Protein AF-0000000075319854 (afdb_homodimer)

Sequence (202 aa):
MELSKLASHVKAGDVEEIDLVAMEGGSFVMHVLVAGKSQRVINAKGGTLHVASIEEARKNLAGVPEVPLFLVQPAVHEEMVGLDDTDKQPSREPIPFRSSLMELSKLASHVKAGDVEEIDLVAMEGGSFVMHVLVAGKSQRVINAKGGTLHVASIEEARKNLAGVPEVPLFLVQPAVHEEMVGLDDTDKQPSREPIPFRSSL

Structure (mmCIF, N/CA/C/O backbone):
data_AF-0000000075319854-model_v1
#
loop_
_entity.id
_entity.type
_entity.pdbx_description
1 polymer 'Cation transporter'
#
loop_
_atom_site.group_PDB
_atom_site.id
_atom_site.type_symbol
_atom_site.label_atom_id
_atom_site.label_alt_id
_atom_site.label_comp_id
_atom_site.label_asym_id
_atom_site.label_entity_id
_atom_site.label_seq_id
_atom_site.pdbx_PDB_ins_code
_atom_site.Cartn_x
_atom_site.Cartn_y
_atom_site.Cartn_z
_atom_site.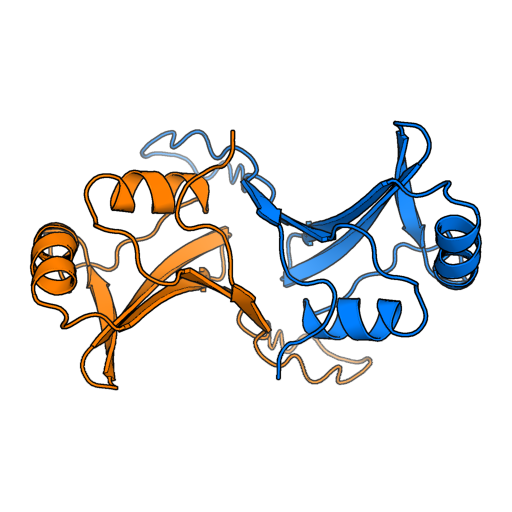occupancy
_atom_site.B_iso_or_equiv
_atom_site.auth_seq_id
_atom_site.auth_comp_id
_atom_site.auth_asym_id
_atom_site.auth_atom_id
_atom_site.pdbx_PDB_model_num
ATOM 1 N N . MET A 1 1 ? -3.223 19.594 10.281 1 95.56 1 MET A N 1
ATOM 2 C CA . MET A 1 1 ? -2.094 20.391 9.805 1 95.56 1 MET A CA 1
ATOM 3 C C . MET A 1 1 ? -2.287 20.797 8.352 1 95.56 1 MET A C 1
ATOM 5 O O . MET A 1 1 ? -2.654 19.969 7.516 1 95.56 1 MET A O 1
ATOM 9 N N . GLU A 1 2 ? -2.088 22.094 8.172 1 97.38 2 GLU A N 1
ATOM 10 C CA . GLU A 1 2 ? -2.225 22.547 6.797 1 97.38 2 GLU A CA 1
ATOM 11 C C . GLU A 1 2 ? -1.059 22.078 5.938 1 97.38 2 GLU A C 1
ATOM 13 O O . GLU A 1 2 ? 0.101 22.172 6.344 1 97.38 2 GLU A O 1
ATOM 18 N N . LEU A 1 3 ? -1.418 21.672 4.738 1 97.75 3 LEU A N 1
ATOM 19 C CA . LEU A 1 3 ? -0.406 21.141 3.834 1 97.75 3 LEU A CA 1
ATOM 20 C C . LEU A 1 3 ? 0.721 22.141 3.625 1 97.75 3 LEU A C 1
ATOM 22 O O . LEU A 1 3 ? 1.896 21.766 3.596 1 97.75 3 LEU A O 1
ATOM 26 N N . SER A 1 4 ? 0.434 23.406 3.561 1 97 4 SER A N 1
ATOM 27 C CA . SER A 1 4 ? 1.402 24.453 3.264 1 97 4 SER A CA 1
ATOM 28 C C . SER A 1 4 ? 2.416 24.609 4.391 1 97 4 SER A C 1
ATOM 30 O O . SER A 1 4 ? 3.498 25.172 4.191 1 97 4 SER A O 1
ATOM 32 N N . LYS A 1 5 ? 2.074 24.141 5.461 1 97.31 5 LYS A N 1
ATOM 33 C CA . LYS A 1 5 ? 2.943 24.281 6.625 1 97.31 5 LYS A CA 1
ATOM 34 C C . LYS A 1 5 ? 3.73 23 6.891 1 97.31 5 LYS A C 1
ATOM 36 O O . LYS A 1 5 ? 4.602 22.969 7.766 1 97.31 5 LYS A O 1
ATOM 41 N N . LEU A 1 6 ? 3.426 21.969 6.223 1 97.88 6 LEU A N 1
ATOM 42 C CA . LEU A 1 6 ? 4 20.641 6.48 1 97.88 6 LEU A CA 1
ATOM 43 C C . LEU A 1 6 ? 5.512 20.672 6.289 1 97.88 6 LEU A C 1
ATOM 45 O O . LEU A 1 6 ? 6.254 20.141 7.125 1 97.88 6 LEU A O 1
ATOM 49 N N . ALA A 1 7 ? 5.949 21.344 5.27 1 98 7 ALA A N 1
ATOM 50 C CA . ALA A 1 7 ? 7.379 21.406 4.977 1 98 7 ALA A CA 1
ATOM 51 C C . ALA A 1 7 ? 8.148 22.047 6.125 1 98 7 ALA A C 1
ATOM 53 O O . ALA A 1 7 ? 9.203 21.547 6.527 1 98 7 ALA A O 1
ATOM 54 N N . SER A 1 8 ? 7.637 23.125 6.566 1 97.62 8 SER A N 1
ATOM 55 C CA . SER A 1 8 ? 8.289 23.828 7.664 1 97.62 8 SER A CA 1
ATOM 56 C C . SER A 1 8 ? 8.352 22.953 8.922 1 97.62 8 SER A C 1
ATOM 58 O O . SER A 1 8 ? 9.352 22.969 9.641 1 97.62 8 SER A O 1
ATOM 60 N N . HIS A 1 9 ? 7.293 22.234 9.211 1 97.31 9 HIS A N 1
ATOM 61 C CA . HIS A 1 9 ? 7.258 21.359 10.375 1 97.31 9 HIS A CA 1
ATOM 62 C C . HIS A 1 9 ? 8.25 20.219 10.227 1 97.31 9 HIS A C 1
ATOM 64 O O . HIS A 1 9 ? 8.875 19.797 11.203 1 97.31 9 HIS A O 1
ATOM 70 N N . VAL A 1 10 ? 8.422 19.672 9.07 1 97.94 10 VAL A N 1
ATOM 71 C CA . VAL A 1 10 ? 9.383 18.609 8.82 1 97.94 10 VAL A CA 1
ATOM 72 C C . VAL A 1 10 ? 10.805 19.141 9 1 97.94 10 VAL A C 1
ATOM 74 O O . VAL A 1 10 ? 11.641 18.516 9.641 1 97.94 10 VAL A O 1
ATOM 77 N N . LYS A 1 11 ? 11.062 20.328 8.477 1 97.62 11 LYS A N 1
ATOM 78 C CA . LYS A 1 11 ? 12.375 20.953 8.602 1 97.62 11 LYS A CA 1
ATOM 79 C C . LYS A 1 11 ? 12.734 21.203 10.062 1 97.62 11 LYS A C 1
ATOM 81 O O . LYS A 1 11 ? 13.898 21.062 10.453 1 97.62 11 LYS A O 1
ATOM 86 N N . ALA A 1 12 ? 11.758 21.516 10.805 1 97 12 ALA A N 1
ATOM 87 C CA . ALA A 1 12 ? 11.961 21.797 12.227 1 97 12 ALA A CA 1
ATOM 88 C C . ALA A 1 12 ? 12.172 20.516 13.016 1 97 12 ALA A C 1
ATOM 90 O O . ALA A 1 12 ? 12.539 20.547 14.188 1 97 12 ALA A O 1
ATOM 91 N N . GLY A 1 13 ? 11.906 19.359 12.43 1 96.62 13 GLY A N 1
ATOM 92 C CA . GLY A 1 13 ? 12.109 18.078 13.086 1 96.62 13 GLY A CA 1
ATOM 93 C C . GLY A 1 13 ? 10.914 17.641 13.914 1 96.62 13 GLY A C 1
ATOM 94 O O . GLY A 1 13 ? 11.023 16.719 14.734 1 96.62 13 GLY A O 1
ATOM 95 N N . ASP A 1 14 ? 9.742 18.312 13.688 1 96.44 14 ASP A N 1
ATOM 96 C CA . ASP A 1 14 ? 8.547 18.016 14.469 1 96.44 14 ASP A CA 1
ATOM 97 C C . ASP A 1 14 ? 7.863 16.75 13.984 1 96.44 14 ASP A C 1
ATOM 99 O O . ASP A 1 14 ? 7.156 16.078 14.75 1 96.44 14 ASP A O 1
ATOM 103 N N . VAL A 1 15 ? 8.039 16.422 12.734 1 97.94 15 VAL A N 1
ATOM 104 C CA . VAL A 1 15 ? 7.277 15.359 12.086 1 97.94 15 VAL A CA 1
ATOM 105 C C . VAL A 1 15 ? 8.094 14.07 12.062 1 97.94 15 VAL A C 1
ATOM 107 O O . VAL A 1 15 ? 9.219 14.047 11.555 1 97.94 15 VAL A O 1
ATOM 110 N N . GLU A 1 16 ? 7.594 13.039 12.586 1 98 16 GLU A N 1
ATOM 111 C CA . GLU A 1 16 ? 8.281 11.75 12.648 1 98 16 GLU A CA 1
ATOM 112 C C . GLU A 1 16 ? 8.023 10.922 11.398 1 98 16 GLU A C 1
ATOM 114 O O . GLU A 1 16 ? 8.922 10.227 10.906 1 98 16 GLU A O 1
ATOM 119 N N . GLU A 1 17 ? 6.82 10.984 10.898 1 98.5 17 GLU A N 1
ATOM 120 C CA . GLU A 1 17 ? 6.418 10.195 9.734 1 98.5 17 GLU A CA 1
ATOM 121 C C . GLU A 1 17 ? 5.105 10.711 9.148 1 98.5 17 GLU A C 1
ATOM 123 O O . GLU A 1 17 ? 4.418 11.531 9.766 1 98.5 17 GLU A O 1
ATOM 128 N N . ILE A 1 18 ? 4.797 10.281 7.953 1 98.31 18 ILE A N 1
ATOM 129 C CA . ILE A 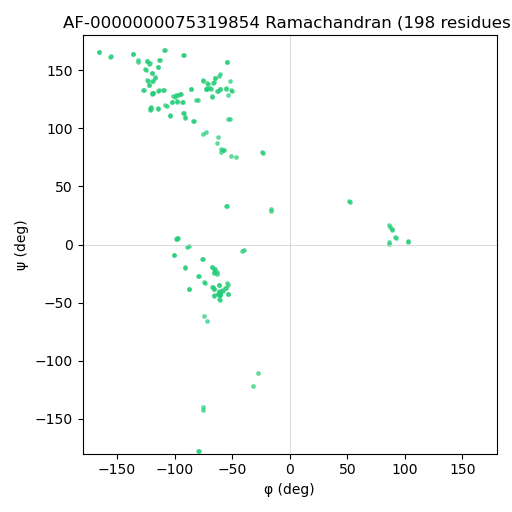1 18 ? 3.531 10.547 7.277 1 98.31 18 ILE A CA 1
ATOM 130 C C . ILE A 1 18 ? 2.82 9.234 6.969 1 98.31 18 ILE A C 1
ATOM 132 O O . ILE A 1 18 ? 3.439 8.289 6.473 1 98.31 18 ILE A O 1
ATOM 136 N N . ASP A 1 19 ? 1.559 9.195 7.332 1 96.75 19 ASP A N 1
ATOM 137 C CA . ASP A 1 19 ? 0.715 8.039 7.02 1 96.75 19 ASP A CA 1
ATOM 138 C C . ASP A 1 19 ? -0.3 8.383 5.934 1 96.75 19 ASP A C 1
ATOM 140 O O . ASP A 1 19 ? -1.107 9.297 6.094 1 96.75 19 ASP A O 1
ATOM 144 N N . LEU A 1 20 ? -0.177 7.656 4.902 1 95.25 20 LEU A N 1
ATOM 145 C CA . LEU A 1 20 ? -1.195 7.723 3.859 1 95.25 20 LEU A CA 1
ATOM 146 C C . LEU A 1 20 ? -2.289 6.688 4.102 1 95.25 20 LEU A C 1
ATOM 148 O O . LEU A 1 20 ? -2.074 5.492 3.895 1 95.25 20 LEU A O 1
ATOM 152 N N . VAL A 1 21 ? -3.482 7.164 4.492 1 92.31 21 VAL A N 1
ATOM 153 C CA . VAL A 1 21 ? -4.551 6.273 4.93 1 92.31 21 VAL A CA 1
ATOM 154 C C . VAL A 1 21 ? -5.578 6.109 3.811 1 92.31 21 VAL A C 1
ATOM 156 O O . VAL A 1 21 ? -6.188 7.086 3.369 1 92.31 21 VAL A O 1
ATOM 159 N N . ALA A 1 22 ? -5.777 4.852 3.424 1 86.81 22 ALA A N 1
ATOM 160 C CA . ALA A 1 22 ? -6.789 4.562 2.408 1 86.81 22 ALA A CA 1
ATOM 161 C C . ALA A 1 22 ? -8.195 4.73 2.969 1 86.81 22 ALA A C 1
ATOM 163 O O . ALA A 1 22 ? -8.469 4.336 4.105 1 86.81 22 ALA A O 1
ATOM 164 N N . MET A 1 23 ? -9.008 5.395 2.203 1 82.06 23 MET A N 1
ATOM 165 C CA . MET A 1 23 ? -10.391 5.629 2.604 1 82.06 23 MET A CA 1
ATOM 166 C C . MET A 1 23 ? -11.359 4.879 1.69 1 82.06 23 MET A C 1
ATOM 168 O O . MET A 1 23 ? -10.977 4.453 0.599 1 82.06 23 MET A O 1
ATOM 172 N N . GLU A 1 24 ? -12.516 4.715 2.281 1 71.5 24 GLU A N 1
ATOM 173 C CA . GLU A 1 24 ? -13.578 4.156 1.457 1 71.5 24 GLU A CA 1
ATOM 174 C C . GLU A 1 24 ? -13.875 5.051 0.255 1 71.5 24 GLU A C 1
ATOM 176 O O . GLU A 1 24 ? -13.883 6.277 0.374 1 71.5 24 GLU A O 1
ATOM 181 N N . GLY A 1 25 ? -14 4.559 -0.868 1 70.75 25 GLY A N 1
ATOM 182 C CA . GLY A 1 25 ? -14.273 5.344 -2.062 1 70.75 25 GLY A CA 1
ATOM 183 C C . GLY A 1 25 ? -13.047 5.555 -2.932 1 70.75 25 GLY A C 1
ATOM 184 O O . G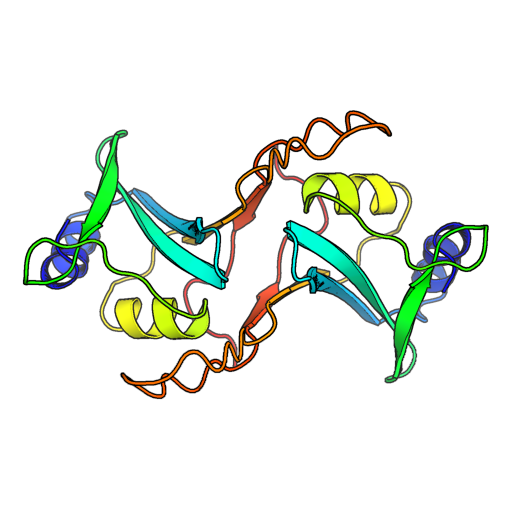LY A 1 25 ? -13.109 6.277 -3.928 1 70.75 25 GLY A O 1
ATOM 185 N N . GLY A 1 26 ? -11.883 4.98 -2.553 1 72.75 26 GLY A N 1
ATOM 186 C CA . GLY A 1 26 ? -10.703 4.98 -3.406 1 72.75 26 GLY A CA 1
ATOM 187 C C . GLY A 1 26 ? -9.82 6.199 -3.201 1 72.75 26 GLY A C 1
ATOM 188 O O . GLY A 1 26 ? -9.047 6.566 -4.09 1 72.75 26 GLY A O 1
ATOM 189 N N . SER A 1 27 ? -10 6.977 -2.152 1 83.69 27 SER A N 1
ATOM 190 C CA . SER A 1 27 ? -9.156 8.125 -1.835 1 83.69 27 SER A CA 1
ATOM 191 C C . SER A 1 27 ? -8.289 7.848 -0.614 1 83.69 27 SER A C 1
ATOM 193 O O . SER A 1 27 ? -8.445 6.82 0.047 1 83.69 27 SER A O 1
ATOM 195 N N . PHE A 1 28 ? -7.324 8.758 -0.469 1 90.5 28 PHE A N 1
ATOM 196 C CA . PHE A 1 28 ? -6.453 8.711 0.698 1 90.5 28 PHE A CA 1
ATOM 197 C C . PHE A 1 28 ? -6.461 10.039 1.439 1 90.5 28 PHE A C 1
ATOM 199 O O . PHE A 1 28 ? -6.691 11.086 0.836 1 90.5 28 PHE A O 1
ATOM 206 N N . VAL A 1 29 ? -6.258 9.867 2.625 1 94.5 29 VAL A N 1
ATOM 207 C CA . VAL A 1 29 ? -5.977 11.047 3.436 1 94.5 29 VAL A CA 1
ATOM 208 C C . VAL A 1 29 ? -4.613 10.898 4.105 1 94.5 29 VAL A C 1
ATOM 210 O O . VAL A 1 29 ? -4.117 9.781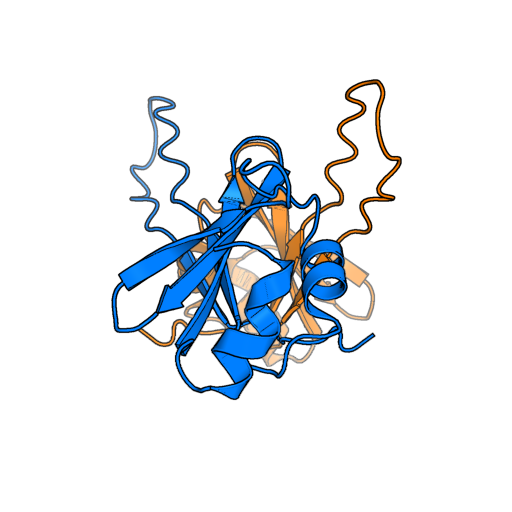 4.285 1 94.5 29 VAL A O 1
ATOM 213 N N . MET A 1 30 ? -4.016 12.047 4.445 1 97.31 30 MET A N 1
ATOM 214 C CA . MET A 1 30 ? -2.688 12.016 5.051 1 97.31 30 MET A CA 1
ATOM 215 C C . MET A 1 30 ? -2.748 12.43 6.52 1 97.31 30 MET A C 1
ATOM 217 O O . MET A 1 30 ? -3.428 13.398 6.867 1 97.31 30 MET A O 1
ATOM 221 N N . HIS A 1 31 ? -2.074 11.617 7.297 1 97.75 31 HIS A N 1
ATOM 222 C CA . HIS A 1 31 ? -1.842 11.93 8.703 1 97.75 31 HIS A CA 1
ATOM 223 C C . HIS A 1 31 ? -0.352 12.078 8.992 1 97.75 31 HIS A C 1
ATOM 225 O O . HIS A 1 31 ? 0.473 11.375 8.406 1 97.75 31 HIS A O 1
ATOM 231 N N . VAL A 1 32 ? -0.062 12.977 9.867 1 98.19 32 VAL A N 1
ATOM 232 C CA . VAL A 1 32 ? 1.329 13.148 10.266 1 98.19 32 VAL A CA 1
ATOM 233 C C . VAL A 1 32 ? 1.467 12.898 11.766 1 98.19 32 VAL A C 1
ATOM 235 O O . VAL A 1 32 ? 0.58 13.25 12.547 1 98.19 32 VAL A O 1
ATOM 238 N N . LEU A 1 33 ? 2.52 12.258 12.109 1 97.88 33 LEU A N 1
ATOM 239 C CA . LEU A 1 33 ? 2.84 12.062 13.516 1 97.88 33 LEU A CA 1
ATOM 240 C C . LEU A 1 33 ? 3.742 13.18 14.031 1 97.88 33 LEU A C 1
ATOM 242 O O . LEU A 1 33 ? 4.891 13.305 13.602 1 97.88 33 LEU A O 1
ATOM 246 N N . VAL A 1 34 ? 3.211 13.953 14.898 1 96.69 34 VAL A N 1
ATOM 247 C CA . VAL A 1 34 ? 3.928 15.062 15.516 1 96.69 34 VAL A CA 1
ATOM 248 C C . VAL A 1 34 ? 3.955 14.883 17.031 1 96.69 34 VAL A C 1
ATOM 250 O O . VAL A 1 34 ? 2.908 14.875 17.688 1 96.69 34 VAL A O 1
ATOM 253 N N . ALA A 1 35 ? 5.145 14.75 17.562 1 93 35 ALA A N 1
ATOM 254 C CA . ALA A 1 35 ? 5.305 14.586 19 1 93 35 ALA A CA 1
ATOM 255 C C . ALA A 1 35 ? 4.422 13.461 19.531 1 93 35 ALA A C 1
ATOM 257 O O . ALA A 1 35 ? 3.723 13.625 20.531 1 93 35 ALA A O 1
ATOM 258 N N . GLY A 1 36 ? 4.297 12.484 18.828 1 93.38 36 GLY A N 1
ATOM 259 C CA . GLY A 1 36 ? 3.592 11.289 19.266 1 93.38 36 GLY A CA 1
ATOM 260 C C . GLY A 1 36 ? 2.098 11.352 19.016 1 93.38 36 GLY A C 1
ATOM 261 O O . GLY A 1 36 ? 1.366 10.414 19.344 1 93.38 36 GLY A O 1
ATOM 262 N N . LYS A 1 37 ? 1.697 12.43 18.453 1 96.19 37 LYS A N 1
ATOM 263 C CA . LYS A 1 37 ? 0.272 12.594 18.172 1 96.19 37 LYS A CA 1
ATOM 264 C C . LYS A 1 37 ? -0.005 12.617 16.672 1 96.19 37 LYS A C 1
ATOM 266 O O . LYS A 1 37 ? 0.688 13.305 15.922 1 96.19 37 LYS A O 1
ATOM 271 N N . SER A 1 38 ? -0.985 11.875 16.266 1 97.12 38 SER A N 1
ATOM 272 C CA . SER A 1 38 ? -1.396 11.844 14.867 1 97.12 38 SER A CA 1
ATOM 273 C C . SER A 1 38 ? -2.289 13.031 14.531 1 97.12 38 SER A C 1
ATOM 275 O O . SER A 1 38 ? -3.314 13.25 15.18 1 97.12 38 SER A O 1
ATOM 277 N N . GLN A 1 39 ? -1.914 13.789 13.562 1 97.44 39 GLN A N 1
ATOM 278 C CA . GLN A 1 39 ? -2.691 14.93 13.102 1 97.44 39 GLN A CA 1
ATOM 279 C C . GLN A 1 39 ? -3.041 14.797 11.625 1 97.44 39 GLN A C 1
ATOM 281 O O . GLN A 1 39 ? -2.178 14.484 10.797 1 97.44 39 GLN A O 1
ATOM 286 N N . ARG A 1 40 ? -4.227 15.094 11.242 1 97.81 40 ARG A N 1
ATOM 287 C CA . ARG A 1 40 ? -4.672 15.07 9.852 1 97.81 40 ARG A CA 1
ATOM 288 C C . ARG A 1 40 ? -4.137 16.281 9.094 1 97.81 40 ARG A C 1
ATOM 290 O O . ARG A 1 40 ? -4.121 17.391 9.617 1 97.81 40 ARG A O 1
ATOM 297 N N . VAL A 1 41 ? -3.777 16 7.852 1 97.94 41 VAL A N 1
ATOM 298 C CA . VAL A 1 41 ? -3.371 17.094 6.977 1 97.94 41 VAL A CA 1
ATOM 299 C C . VAL A 1 41 ? -4.602 17.703 6.312 1 97.94 41 VAL A C 1
ATOM 301 O O . VAL A 1 41 ? -5.441 16.984 5.766 1 97.94 41 VAL A O 1
ATOM 304 N N . ILE A 1 42 ? -4.707 19.031 6.301 1 97.62 42 ILE A N 1
ATOM 305 C CA . ILE A 1 42 ? -5.883 19.719 5.773 1 97.62 42 ILE A CA 1
ATOM 306 C C . ILE A 1 42 ? -5.457 20.703 4.691 1 97.62 42 ILE A C 1
ATOM 308 O O . ILE A 1 42 ? -4.281 21.062 4.594 1 97.62 42 ILE A O 1
ATOM 312 N N . ASN A 1 43 ? -6.414 21.016 3.867 1 95.81 43 ASN A N 1
ATOM 313 C CA . ASN A 1 43 ? -6.16 22.031 2.852 1 95.81 43 ASN A CA 1
ATOM 314 C C . ASN A 1 43 ? -6.25 23.438 3.432 1 95.81 43 ASN A C 1
ATOM 316 O O . ASN A 1 43 ? -6.453 23.609 4.637 1 95.81 43 ASN A O 1
ATOM 320 N N . ALA A 1 44 ? -6.082 24.516 2.598 1 94 44 ALA A N 1
ATOM 321 C CA . ALA A 1 44 ? -6.035 25.906 3.021 1 94 44 ALA A CA 1
ATOM 322 C C . ALA A 1 44 ? -7.379 26.359 3.592 1 94 44 ALA A C 1
ATOM 324 O O . ALA A 1 44 ? -7.441 27.297 4.387 1 94 44 ALA A O 1
ATOM 325 N N . LYS A 1 45 ? -8.438 25.688 3.213 1 95.06 45 LYS A N 1
ATOM 326 C CA . LYS A 1 45 ? -9.766 26.047 3.686 1 95.06 45 LYS A CA 1
ATOM 327 C C . LYS A 1 45 ? -10.102 25.328 4.992 1 95.06 45 LYS A C 1
ATOM 329 O O . LYS A 1 45 ? -11.195 25.484 5.531 1 95.06 45 LYS A O 1
ATOM 334 N N . GLY A 1 46 ? -9.281 24.531 5.469 1 93.94 46 GLY A N 1
ATOM 335 C CA . GLY A 1 46 ? -9.469 23.844 6.734 1 93.94 46 GLY A CA 1
ATOM 336 C C . GLY A 1 46 ? -10.133 22.484 6.582 1 93.94 46 GLY A C 1
ATOM 337 O O . GLY A 1 46 ? -10.5 21.859 7.574 1 93.94 46 GLY A O 1
ATOM 338 N N . GLY A 1 47 ? -10.328 22.078 5.352 1 95.56 47 GLY A N 1
ATOM 339 C CA . GLY A 1 47 ? -10.93 20.766 5.086 1 95.56 47 GLY A CA 1
ATOM 340 C C . GLY A 1 47 ? -9.898 19.672 4.918 1 95.56 47 GLY A C 1
ATOM 341 O O . GLY A 1 47 ? -8.719 19.938 4.695 1 95.56 47 GLY A O 1
ATOM 342 N N . THR A 1 48 ? -10.398 18.453 5.031 1 93.88 48 THR A N 1
ATOM 343 C CA . THR A 1 48 ? -9.531 17.297 4.859 1 93.88 48 THR A CA 1
ATOM 344 C C . THR A 1 48 ? -8.953 17.25 3.447 1 93.88 48 THR A C 1
ATOM 346 O O . THR A 1 48 ? -9.688 17.422 2.469 1 93.88 48 THR A O 1
ATOM 349 N N . LEU A 1 49 ? -7.754 17.062 3.322 1 94.19 49 LEU A N 1
ATOM 350 C CA . LEU A 1 49 ? -7.109 16.906 2.021 1 94.19 49 LEU A CA 1
ATOM 351 C C . LEU A 1 49 ? -7.227 15.469 1.522 1 94.19 49 LEU A C 1
ATOM 353 O O . LEU A 1 49 ? -6.551 14.578 2.035 1 94.19 49 LEU A O 1
ATOM 357 N N . HIS A 1 50 ? -8.07 15.219 0.538 1 92.12 50 HIS A N 1
ATOM 358 C CA . HIS A 1 50 ? -8.211 13.922 -0.113 1 92.12 50 HIS A CA 1
ATOM 359 C C . HIS A 1 50 ? -7.359 13.844 -1.375 1 92.12 50 HIS A C 1
ATOM 361 O O . HIS A 1 50 ? -7.359 14.773 -2.189 1 92.12 50 HIS A O 1
ATOM 367 N N . VAL A 1 51 ? -6.617 12.805 -1.426 1 90.94 51 VAL A N 1
ATOM 368 C CA . VAL A 1 51 ? -5.867 12.57 -2.654 1 90.94 51 VAL A CA 1
ATOM 369 C C . VAL A 1 51 ? -6.375 11.297 -3.336 1 90.94 51 VAL A C 1
ATOM 371 O O . VAL A 1 51 ? -6.793 10.352 -2.668 1 90.94 51 VAL A O 1
ATOM 374 N N . ALA A 1 52 ? -6.23 11.234 -4.68 1 85.5 52 ALA A N 1
ATOM 375 C CA . ALA A 1 52 ? -6.816 10.148 -5.469 1 85.5 52 ALA A CA 1
ATOM 376 C C . ALA A 1 52 ? -5.836 8.992 -5.621 1 85.5 52 ALA A C 1
ATOM 378 O O . ALA A 1 52 ? -6.227 7.891 -6.02 1 85.5 52 ALA A O 1
ATOM 379 N N . SER A 1 53 ? -4.496 9.219 -5.418 1 87.44 53 SER A N 1
ATOM 380 C CA . SER A 1 53 ? -3.486 8.18 -5.602 1 87.44 53 SER A CA 1
ATOM 381 C C . SER A 1 53 ? -2.236 8.477 -4.777 1 87.44 53 SER A C 1
ATOM 383 O O . SER A 1 53 ? -2.045 9.602 -4.312 1 87.44 53 SER A O 1
ATOM 385 N N . ILE A 1 54 ? -1.498 7.449 -4.617 1 91.38 54 ILE A N 1
ATOM 386 C CA . ILE A 1 54 ? -0.215 7.613 -3.941 1 91.38 54 ILE A CA 1
ATOM 387 C C . ILE A 1 54 ? 0.644 8.617 -4.703 1 91.38 54 ILE A C 1
ATOM 389 O O . ILE A 1 54 ? 1.328 9.445 -4.098 1 91.38 54 ILE A O 1
ATOM 393 N N . GLU A 1 55 ? 0.584 8.547 -6.027 1 89.69 55 GLU A N 1
ATOM 394 C CA . GLU A 1 55 ? 1.357 9.492 -6.824 1 89.69 55 GLU A CA 1
ATOM 395 C C . GLU A 1 55 ? 0.918 10.93 -6.559 1 89.69 55 GLU A C 1
ATOM 397 O O . GLU A 1 55 ? 1.754 11.828 -6.449 1 89.69 55 GLU A O 1
ATOM 402 N N . GLU A 1 56 ? -0.353 11.148 -6.492 1 90.88 56 GLU A N 1
ATOM 403 C CA . GLU A 1 56 ? -0.837 12.492 -6.188 1 90.88 56 GLU A CA 1
ATOM 404 C C . GLU A 1 56 ? -0.371 12.945 -4.805 1 90.88 56 GLU A C 1
ATOM 406 O O . GLU A 1 56 ? -0.039 14.117 -4.609 1 90.88 56 GLU A O 1
ATOM 411 N N . ALA A 1 57 ? -0.444 12.047 -3.816 1 93.94 57 ALA A N 1
ATOM 412 C CA . ALA A 1 57 ? 0.098 12.367 -2.498 1 93.94 57 ALA A CA 1
ATOM 413 C C . ALA A 1 57 ? 1.549 12.828 -2.6 1 93.94 57 ALA A C 1
ATOM 415 O O . ALA A 1 57 ? 1.931 13.836 -1.991 1 93.94 57 ALA A O 1
ATOM 416 N N . ARG A 1 58 ? 2.287 12.133 -3.424 1 95.25 58 ARG A N 1
ATOM 417 C CA . ARG A 1 58 ? 3.697 12.477 -3.572 1 95.25 58 ARG A CA 1
ATOM 418 C C . ARG A 1 58 ? 3.865 13.836 -4.234 1 95.25 58 ARG A C 1
ATOM 420 O O . ARG A 1 58 ? 4.801 14.578 -3.92 1 95.25 58 ARG A O 1
ATOM 427 N N . LYS A 1 59 ? 2.967 14.047 -5.141 1 93.56 59 LYS A N 1
ATOM 428 C CA . LYS A 1 59 ? 2.994 15.375 -5.75 1 93.56 59 LYS A CA 1
ATOM 429 C C . LYS A 1 59 ? 2.758 16.453 -4.707 1 93.56 59 LYS A C 1
ATOM 431 O O . LYS A 1 59 ? 3.426 17.5 -4.723 1 93.56 59 LYS A O 1
ATOM 436 N N . ASN A 1 60 ? 1.794 16.234 -3.812 1 95.38 60 ASN A N 1
ATOM 437 C CA . ASN A 1 60 ? 1.514 17.188 -2.742 1 95.38 60 ASN A CA 1
ATOM 438 C C . ASN A 1 60 ? 2.703 17.328 -1.798 1 95.38 60 ASN A C 1
ATOM 440 O O . ASN A 1 60 ? 2.889 18.375 -1.186 1 95.38 60 ASN A O 1
ATOM 444 N N . LEU A 1 61 ? 3.559 16.312 -1.737 1 97.06 61 LEU A N 1
ATOM 445 C CA . LEU A 1 61 ? 4.688 16.281 -0.813 1 97.06 61 LEU A CA 1
ATOM 446 C C . LEU A 1 61 ? 5.973 16.703 -1.515 1 97.06 61 LEU A C 1
ATOM 448 O O . LEU A 1 61 ? 7.062 16.594 -0.946 1 97.06 61 LEU A O 1
ATOM 452 N N . ALA A 1 62 ? 5.91 17.125 -2.771 1 96 62 ALA A N 1
ATOM 453 C CA . ALA A 1 62 ? 7.07 17.406 -3.604 1 96 62 ALA A CA 1
ATOM 454 C C . ALA A 1 62 ? 8.008 18.406 -2.912 1 96 62 ALA A C 1
ATOM 456 O O . ALA A 1 62 ? 9.227 18.281 -3.002 1 96 62 ALA A O 1
ATOM 457 N N . GLY A 1 63 ? 7.492 19.312 -2.162 1 96.38 63 GLY A N 1
ATOM 458 C CA . GLY A 1 63 ? 8.297 20.344 -1.501 1 96.38 63 GLY A CA 1
ATOM 459 C C . GLY A 1 63 ? 8.609 20 -0.055 1 96.38 63 GLY A C 1
ATOM 460 O O . GLY A 1 63 ? 9.203 20.812 0.659 1 96.38 63 GLY A O 1
ATOM 461 N N . VAL A 1 64 ? 8.258 18.875 0.342 1 97.75 64 VAL A N 1
ATOM 462 C CA . VAL A 1 64 ? 8.445 18.469 1.729 1 97.75 64 VAL A CA 1
ATOM 463 C C . VAL A 1 64 ? 9.672 17.562 1.836 1 97.75 64 VAL A C 1
ATOM 465 O O . VAL A 1 64 ? 9.828 16.625 1.064 1 97.75 64 VAL A O 1
ATOM 468 N N . PRO A 1 65 ? 10.641 17.953 2.824 1 97.94 65 PRO A N 1
ATOM 469 C CA . PRO A 1 65 ? 11.766 17.031 3.023 1 97.94 65 PRO A CA 1
ATOM 470 C C . PRO A 1 65 ? 11.32 15.609 3.346 1 97.94 65 PRO A C 1
ATOM 472 O O . PRO A 1 65 ? 10.227 15.414 3.887 1 97.94 65 PRO A O 1
ATOM 475 N N . GLU A 1 66 ? 12.203 14.656 3.068 1 97.56 66 GLU A N 1
ATOM 476 C CA . GLU A 1 66 ? 11.82 13.25 3.193 1 97.56 66 GLU A CA 1
ATOM 477 C C . GLU A 1 66 ? 11.711 12.844 4.66 1 97.56 66 GLU A C 1
ATOM 479 O O . GLU A 1 66 ? 12.547 13.211 5.48 1 97.56 66 GLU A O 1
ATOM 484 N N . VAL A 1 67 ? 10.711 12.203 4.984 1 98.06 67 VAL A N 1
ATOM 485 C CA . VAL A 1 67 ? 10.461 11.477 6.227 1 98.06 67 VAL A CA 1
ATOM 486 C C . VAL A 1 67 ? 9.836 10.117 5.914 1 98.06 67 VAL A C 1
ATOM 488 O O . VAL A 1 67 ? 9.375 9.875 4.797 1 98.06 67 VAL A O 1
ATOM 491 N N . PRO A 1 68 ? 9.828 9.195 6.848 1 97.94 68 PRO A N 1
ATOM 492 C CA . PRO A 1 68 ? 9.18 7.914 6.559 1 97.94 68 PRO A CA 1
ATOM 493 C C . PRO A 1 68 ? 7.727 8.078 6.117 1 97.94 68 PRO A C 1
ATOM 495 O O . PRO A 1 68 ? 6.984 8.867 6.703 1 97.94 68 PRO A O 1
ATOM 498 N N . LEU A 1 69 ? 7.395 7.391 5.102 1 97.62 69 LEU A N 1
ATOM 499 C CA . LEU A 1 69 ? 6.047 7.379 4.543 1 97.62 69 LEU A CA 1
ATOM 500 C C . LEU A 1 69 ? 5.453 5.977 4.59 1 97.62 69 LEU A C 1
ATOM 502 O O . LEU A 1 69 ? 6.086 5.012 4.156 1 97.62 69 LEU A O 1
ATOM 506 N N . PHE A 1 70 ? 4.223 5.902 5.121 1 96.44 70 PHE A N 1
ATOM 507 C CA . PHE A 1 70 ? 3.564 4.605 5.242 1 96.44 70 PHE A CA 1
ATOM 508 C C . PHE A 1 70 ? 2.217 4.617 4.535 1 96.44 70 PHE A C 1
ATOM 510 O O . PHE A 1 70 ? 1.507 5.625 4.551 1 96.44 70 PHE A O 1
ATOM 517 N N . LEU A 1 71 ? 1.927 3.529 3.918 1 93.38 71 LEU A N 1
ATOM 518 C CA . LEU A 1 71 ? 0.578 3.262 3.43 1 93.38 71 LEU A CA 1
ATOM 519 C C . LEU A 1 71 ? -0.224 2.469 4.457 1 93.38 71 LEU A C 1
ATOM 521 O O . LEU A 1 71 ? 0.176 1.371 4.852 1 93.38 71 LEU A O 1
ATOM 525 N N . VAL A 1 72 ? -1.337 3.037 4.855 1 92.06 72 VAL A N 1
ATOM 526 C CA . VAL A 1 72 ? -2.168 2.398 5.871 1 92.06 72 VAL A CA 1
ATOM 527 C C . VAL A 1 72 ? -3.504 1.984 5.262 1 92.06 72 VAL A C 1
ATOM 529 O O . VAL A 1 72 ? -4.234 2.82 4.723 1 92.06 72 VAL A O 1
ATOM 532 N N . GLN A 1 73 ? -3.74 0.77 5.262 1 85.38 73 GLN A N 1
ATOM 533 C CA . GLN A 1 73 ? -5.012 0.229 4.797 1 85.38 73 GLN A CA 1
ATOM 534 C C . GLN A 1 73 ? -5.891 -0.202 5.969 1 85.38 73 GLN A C 1
ATOM 536 O O . GLN A 1 73 ? -5.574 -1.17 6.664 1 85.38 73 GLN A O 1
ATOM 541 N N . PRO A 1 74 ? -6.934 0.588 6.102 1 72.38 74 PRO A N 1
ATOM 542 C CA . PRO A 1 74 ? -7.812 0.203 7.207 1 72.38 74 PRO A CA 1
ATOM 543 C C . PRO A 1 74 ? -8.469 -1.161 6.996 1 72.38 74 PRO A C 1
ATOM 545 O O . PRO A 1 74 ? -8.672 -1.58 5.855 1 72.38 74 PRO A O 1
ATOM 548 N N . ALA A 1 75 ? -8.625 -1.929 8.062 1 62.34 75 ALA A N 1
ATOM 549 C CA . ALA A 1 75 ? -9.281 -3.234 8.016 1 62.34 75 ALA A CA 1
ATOM 550 C C . ALA A 1 75 ? -10.734 -3.104 7.586 1 62.34 75 ALA A C 1
ATOM 552 O O . ALA A 1 75 ? -11.438 -2.189 8.023 1 62.34 75 ALA A O 1
ATOM 553 N N . VAL A 1 76 ? -11.055 -3.23 6.242 1 55.34 76 VAL A N 1
ATOM 554 C CA . VAL A 1 76 ? -12.438 -3.115 5.793 1 55.34 76 VAL A CA 1
ATOM 555 C C . VAL A 1 76 ? -13.328 -4.043 6.613 1 55.34 76 VAL A C 1
ATOM 557 O O . VAL A 1 76 ? -13.086 -5.25 6.684 1 55.34 76 VAL A O 1
ATOM 560 N N . HIS A 1 77 ? -13.625 -3.654 7.852 1 49.72 77 HIS A N 1
ATOM 561 C CA . HIS A 1 77 ? -14.586 -4.453 8.609 1 49.72 77 HIS A CA 1
ATOM 562 C C . HIS A 1 77 ? -15.906 -4.59 7.852 1 49.72 77 HIS A C 1
ATOM 564 O O . HIS A 1 77 ? -16.797 -3.744 7.992 1 49.72 77 HIS A O 1
ATOM 570 N N . GLU A 1 78 ? -15.703 -4.621 6.496 1 45.88 78 GLU A N 1
ATOM 571 C CA . GLU A 1 78 ? -17.078 -4.777 6.035 1 45.88 78 GLU A CA 1
ATOM 572 C C . GLU A 1 78 ? -17.75 -5.965 6.711 1 45.88 78 GLU A C 1
ATOM 574 O O . GLU A 1 78 ? -17.172 -7.051 6.785 1 45.88 78 GLU A O 1
ATOM 579 N N . GLU A 1 79 ? -18.656 -5.492 7.609 1 45.97 79 GLU A N 1
ATOM 580 C CA . GLU A 1 79 ? -19.625 -6.418 8.188 1 45.97 79 GLU A CA 1
ATOM 581 C C . GLU A 1 79 ? -20.141 -7.395 7.141 1 45.97 79 GLU A C 1
ATOM 583 O O . GLU A 1 79 ? -21.062 -8.18 7.418 1 45.97 79 GLU A O 1
ATOM 588 N N . MET A 1 80 ? -19.844 -7.34 5.996 1 44.03 80 MET A N 1
ATOM 589 C CA . MET A 1 80 ? -20.641 -8.344 5.297 1 44.03 80 MET A CA 1
ATOM 590 C C . MET A 1 80 ? -20.484 -9.711 5.945 1 44.03 80 MET A C 1
ATOM 592 O O . MET A 1 80 ? -19.422 -10.023 6.5 1 44.03 80 MET A O 1
ATOM 596 N N . VAL A 1 81 ? -21.688 -10.398 6.277 1 39.44 81 VAL A N 1
ATOM 597 C CA . VAL A 1 81 ? -22.156 -11.578 6.992 1 39.44 81 VAL A CA 1
ATOM 598 C C . VAL A 1 81 ? -21.078 -12.656 7 1 39.44 81 VAL A C 1
ATOM 600 O O . VAL A 1 81 ? -20.734 -13.195 8.055 1 39.44 81 VAL A O 1
ATOM 603 N N . GLY A 1 82 ? -21.281 -13.82 6.246 1 36.66 82 GLY A N 1
ATOM 604 C CA . GLY A 1 82 ? -21.156 -15.18 6.738 1 36.66 82 GLY A CA 1
ATOM 605 C C . GLY A 1 82 ? -19.703 -15.586 6.988 1 36.66 82 GLY A C 1
ATOM 606 O O . GLY A 1 82 ? -19.438 -16.484 7.781 1 36.66 82 GLY A O 1
ATOM 607 N N . LEU A 1 83 ? -18.906 -15.656 5.891 1 39.16 83 LEU A N 1
ATOM 608 C CA . LEU A 1 83 ? -17.859 -16.656 6.043 1 39.16 83 LEU A CA 1
ATOM 609 C C . LEU A 1 83 ? -16.75 -16.172 6.969 1 39.16 83 LEU A C 1
ATOM 611 O O . LEU A 1 83 ? -16.766 -15.008 7.395 1 39.16 83 LEU A O 1
ATOM 615 N N . ASP A 1 84 ? -15.484 -16.438 6.652 1 43.56 84 ASP A N 1
ATOM 616 C CA . ASP A 1 84 ? -14.281 -16.625 7.457 1 43.56 84 ASP A CA 1
ATOM 617 C C . ASP A 1 84 ? -13.758 -15.281 7.977 1 43.56 84 ASP A C 1
ATOM 619 O O . ASP A 1 84 ? -13.703 -14.297 7.23 1 43.56 84 ASP A O 1
ATOM 623 N N . ASP A 1 85 ? -14.188 -14.883 9.32 1 45.22 85 ASP A N 1
ATOM 624 C CA . ASP A 1 85 ? -13.664 -13.906 10.266 1 45.22 85 ASP A CA 1
ATOM 625 C C . ASP A 1 85 ? -12.242 -13.492 9.898 1 45.22 85 ASP A C 1
ATOM 627 O O . ASP A 1 85 ? -11.273 -14.031 10.438 1 45.22 85 ASP A O 1
ATOM 631 N N . THR A 1 86 ? -11.922 -13.539 8.688 1 47.44 86 THR A N 1
ATOM 632 C CA . THR A 1 86 ? -10.523 -13.117 8.617 1 47.44 86 THR A CA 1
ATOM 633 C C . THR A 1 86 ? -10.352 -11.727 9.227 1 47.44 86 THR A C 1
ATOM 635 O O . THR A 1 86 ? -10.992 -10.766 8.789 1 47.44 86 THR A O 1
ATOM 638 N N . ASP A 1 87 ? -10.266 -11.719 10.625 1 49.47 87 ASP A N 1
ATOM 639 C CA . ASP A 1 87 ? -9.828 -10.578 11.422 1 49.47 87 ASP A CA 1
ATOM 640 C C . ASP A 1 87 ? -8.961 -9.625 10.602 1 49.47 87 ASP A C 1
ATOM 642 O O . ASP A 1 87 ? -7.824 -9.961 10.25 1 49.47 87 ASP A O 1
ATOM 646 N N . LYS A 1 88 ? -9.531 -8.758 9.75 1 56.19 88 LYS A N 1
ATOM 647 C CA . LYS A 1 88 ? -8.875 -7.742 8.938 1 56.19 88 LYS A CA 1
ATOM 648 C C . LYS A 1 88 ? -8.125 -6.742 9.812 1 56.19 88 LYS A C 1
ATOM 650 O O . LYS A 1 88 ? -8.727 -6.031 10.617 1 56.19 88 LYS A O 1
ATOM 655 N N . GLN A 1 89 ? -6.898 -6.988 10.297 1 65.69 89 GLN A N 1
ATOM 656 C CA . GLN A 1 89 ? -6.066 -5.977 10.938 1 65.69 89 GLN A CA 1
ATOM 657 C C . GLN A 1 89 ? -5.586 -4.938 9.93 1 65.69 89 GLN A C 1
ATOM 659 O O . GLN A 1 89 ? -5.367 -5.254 8.758 1 65.69 89 GLN A O 1
ATOM 664 N N . PRO A 1 90 ? -5.703 -3.656 10.375 1 73.75 90 PRO A N 1
ATOM 665 C CA . PRO A 1 90 ? -5.113 -2.658 9.477 1 73.75 90 PRO A CA 1
ATOM 666 C C . PRO A 1 90 ? -3.68 -3 9.078 1 73.75 90 PRO A C 1
ATOM 668 O O . PRO A 1 90 ? -2.916 -3.529 9.891 1 73.75 90 PRO A O 1
ATOM 671 N N . SER A 1 91 ? -3.424 -2.891 7.828 1 86 91 SER A N 1
ATOM 672 C CA . SER A 1 91 ? -2.064 -3.105 7.344 1 86 91 SER A CA 1
ATOM 673 C C . SER A 1 91 ? -1.336 -1.782 7.137 1 86 91 SER A C 1
ATOM 675 O O . SER A 1 91 ? -1.932 -0.802 6.688 1 86 91 SER A O 1
ATOM 677 N N . ARG A 1 92 ? -0.165 -1.658 7.684 1 91.38 92 ARG A N 1
ATOM 678 C CA . ARG A 1 92 ? 0.71 -0.496 7.574 1 91.38 92 ARG A CA 1
ATOM 679 C C . ARG A 1 92 ? 2.057 -0.88 6.969 1 91.38 92 ARG A C 1
ATOM 681 O O . ARG A 1 92 ? 2.793 -1.684 7.543 1 91.38 92 ARG A O 1
ATOM 688 N N . GLU A 1 93 ? 2.381 -0.337 5.746 1 93.38 93 GLU A N 1
ATOM 689 C CA . GLU A 1 93 ? 3.578 -0.717 5.004 1 93.38 93 GLU A CA 1
ATOM 690 C C . GLU A 1 93 ? 4.402 0.509 4.621 1 93.38 93 GLU A C 1
ATOM 692 O O . GLU A 1 93 ? 3.855 1.508 4.148 1 93.38 93 GLU A O 1
ATOM 697 N N . PRO A 1 94 ? 5.676 0.46 4.844 1 95.12 94 PRO A N 1
ATOM 698 C CA . PRO A 1 94 ? 6.508 1.562 4.352 1 95.12 94 PRO A CA 1
ATOM 699 C C . PRO A 1 94 ? 6.562 1.623 2.826 1 95.12 94 PRO A C 1
ATOM 701 O O . PRO A 1 94 ? 6.594 0.583 2.162 1 95.12 94 PRO A O 1
ATOM 704 N N . ILE A 1 95 ? 6.504 2.748 2.322 1 94.56 95 ILE A N 1
ATOM 705 C CA . ILE A 1 95 ? 6.629 2.963 0.885 1 94.56 95 ILE A CA 1
ATOM 706 C C . ILE A 1 95 ? 7.637 4.078 0.617 1 94.56 95 ILE A C 1
ATOM 708 O O . ILE A 1 95 ? 7.93 4.887 1.502 1 94.56 95 ILE A O 1
ATOM 712 N N . PRO A 1 96 ? 8.203 4.129 -0.583 1 95.88 96 PRO A N 1
ATOM 713 C CA . PRO A 1 96 ? 9.133 5.215 -0.888 1 95.88 96 PRO A CA 1
ATOM 714 C C . PRO A 1 96 ? 8.484 6.594 -0.81 1 95.88 96 PRO A C 1
ATOM 716 O O . PRO A 1 96 ? 7.324 6.754 -1.203 1 95.88 96 PRO A O 1
ATOM 719 N N . PHE A 1 97 ? 9.234 7.523 -0.375 1 96.62 97 PHE A N 1
ATOM 720 C CA . PHE A 1 97 ? 8.75 8.891 -0.242 1 96.62 97 PHE A CA 1
ATOM 721 C C . PHE A 1 97 ? 8.609 9.555 -1.608 1 96.62 97 PHE A C 1
ATOM 723 O O . PHE A 1 97 ? 7.691 10.344 -1.831 1 96.62 97 PHE A O 1
ATOM 730 N N . ARG A 1 98 ? 9.523 9.133 -2.475 1 94.69 98 ARG A N 1
ATOM 731 C CA . ARG A 1 98 ? 9.5 9.648 -3.842 1 94.69 98 ARG A CA 1
ATOM 732 C C . ARG A 1 98 ? 9.312 8.516 -4.848 1 94.69 98 ARG A C 1
ATOM 734 O O . ARG A 1 98 ? 9.656 7.363 -4.566 1 94.69 98 ARG A O 1
ATOM 741 N N . SER A 1 99 ? 8.578 8.891 -6.008 1 81.88 99 SER A N 1
ATOM 742 C CA . SER A 1 99 ? 8.367 7.871 -7.035 1 81.88 99 SER A CA 1
ATOM 743 C C . SER A 1 99 ? 9.688 7.488 -7.703 1 81.88 99 SER A C 1
ATOM 745 O O . SER A 1 99 ? 10.586 8.32 -7.836 1 81.88 99 SER A O 1
ATOM 747 N N . SER A 1 100 ? 9.977 6.148 -7.719 1 61.44 100 SER A N 1
ATOM 748 C CA . SER A 1 100 ? 11.164 5.707 -8.453 1 61.44 100 SER A CA 1
ATOM 749 C C . SER A 1 100 ? 11.008 5.957 -9.945 1 61.44 100 SER A C 1
ATOM 751 O O . SER A 1 100 ? 11.984 5.859 -10.703 1 61.44 100 SER A O 1
ATOM 753 N N . LEU A 1 101 ? 9.805 6.109 -10.5 1 50.47 101 LEU A N 1
ATOM 754 C CA . LEU A 1 101 ? 9.742 6.215 -11.953 1 50.47 101 LEU A CA 1
ATOM 755 C C . LEU A 1 101 ? 9.906 7.66 -12.398 1 50.47 101 LEU A C 1
ATOM 757 O O . LEU A 1 101 ? 9.539 8.586 -11.672 1 50.47 101 LEU A O 1
ATOM 761 N N . MET B 1 1 ? -2.074 -18.953 -11.703 1 95.56 1 MET B N 1
ATOM 762 C CA . MET B 1 1 ? -1.159 -19.844 -10.984 1 95.56 1 MET B CA 1
ATOM 763 C C . MET B 1 1 ? -1.729 -20.219 -9.625 1 95.56 1 MET B C 1
ATOM 765 O O . MET B 1 1 ? -2.225 -19.359 -8.891 1 95.56 1 MET B O 1
ATOM 769 N N . GLU B 1 2 ? -1.688 -21.516 -9.453 1 97.31 2 GLU B N 1
ATOM 770 C CA . GLU B 1 2 ? -2.189 -21.969 -8.156 1 97.31 2 GLU B CA 1
ATOM 771 C C . GLU B 1 2 ? -1.23 -21.594 -7.031 1 97.31 2 GLU B C 1
ATOM 773 O O . GLU B 1 2 ? -0.019 -21.781 -7.152 1 97.31 2 GLU B O 1
ATOM 778 N N . LEU B 1 3 ? -1.824 -21.141 -5.953 1 97.69 3 LEU B N 1
ATOM 779 C CA . LEU B 1 3 ? -1.022 -20.688 -4.824 1 97.69 3 LEU B CA 1
ATOM 780 C C . LEU B 1 3 ? -0.06 -21.781 -4.363 1 97.69 3 LEU B C 1
ATOM 782 O O . LEU B 1 3 ? 1.099 -21.5 -4.051 1 97.69 3 LEU B O 1
ATOM 786 N N . SER B 1 4 ? -0.463 -23.016 -4.387 1 96.94 4 SER B N 1
ATOM 787 C CA . SER B 1 4 ? 0.323 -24.141 -3.881 1 96.94 4 SER B CA 1
ATOM 788 C C . SER B 1 4 ? 1.562 -24.375 -4.738 1 96.94 4 SER B C 1
ATOM 790 O O . SER B 1 4 ? 2.521 -25.016 -4.289 1 96.94 4 SER B O 1
ATOM 792 N N . LYS B 1 5 ? 1.533 -23.891 -5.852 1 97.25 5 LYS B N 1
ATOM 793 C CA . LYS B 1 5 ? 2.643 -24.109 -6.773 1 97.25 5 LYS B CA 1
ATOM 794 C C . LYS B 1 5 ? 3.566 -22.891 -6.82 1 97.25 5 LYS B C 1
ATOM 796 O O . LYS B 1 5 ? 4.621 -22.938 -7.461 1 97.25 5 LYS B O 1
ATOM 801 N N . LEU B 1 6 ? 3.18 -21.828 -6.234 1 97.81 6 LEU B N 1
ATOM 802 C CA . LEU B 1 6 ? 3.898 -20.562 -6.328 1 97.81 6 LEU B CA 1
ATOM 803 C C . LEU B 1 6 ? 5.312 -20.703 -5.777 1 97.81 6 LEU B C 1
ATOM 805 O O . LEU B 1 6 ? 6.273 -20.234 -6.402 1 97.81 6 LEU B O 1
ATOM 809 N N . ALA B 1 7 ? 5.441 -21.391 -4.691 1 97.94 7 ALA B N 1
ATOM 810 C CA . ALA B 1 7 ? 6.75 -21.562 -4.062 1 97.94 7 ALA B CA 1
ATOM 811 C C . ALA B 1 7 ? 7.723 -22.266 -5.004 1 97.94 7 ALA B C 1
ATOM 813 O O . ALA B 1 7 ? 8.875 -21.859 -5.133 1 97.94 7 ALA B O 1
ATOM 814 N N . SER B 1 8 ? 7.254 -23.312 -5.574 1 97.56 8 SER B N 1
ATOM 815 C CA . SER B 1 8 ? 8.102 -24.078 -6.488 1 97.56 8 SER B CA 1
ATOM 816 C C . SER B 1 8 ? 8.523 -23.219 -7.68 1 97.56 8 SER B C 1
ATOM 818 O O . SER B 1 8 ? 9.672 -23.312 -8.133 1 97.56 8 SER B O 1
ATOM 820 N N . HIS B 1 9 ? 7.633 -22.422 -8.203 1 97.25 9 HIS B N 1
ATOM 821 C CA . HIS B 1 9 ? 7.945 -21.547 -9.328 1 97.25 9 HIS B CA 1
ATOM 822 C C . HIS B 1 9 ? 8.961 -20.484 -8.93 1 97.25 9 HIS B C 1
ATOM 824 O O . HIS B 1 9 ? 9.828 -20.109 -9.727 1 97.25 9 HIS B O 1
ATOM 830 N N . VAL B 1 10 ? 8.875 -19.953 -7.766 1 97.94 10 VAL B N 1
ATOM 831 C CA . VAL B 1 10 ? 9.828 -18.969 -7.277 1 97.94 10 VAL B CA 1
ATOM 832 C C . VAL B 1 10 ? 11.203 -19.625 -7.113 1 97.94 10 VAL B C 1
ATOM 834 O O . VAL B 1 10 ? 12.219 -19.047 -7.531 1 97.94 10 VAL B O 1
ATOM 837 N N . LYS B 1 11 ? 11.242 -20.812 -6.551 1 97.56 11 LYS B N 1
ATOM 838 C CA . LYS B 1 11 ? 12.5 -21.531 -6.355 1 97.56 11 LYS B CA 1
ATOM 839 C C . LYS B 1 11 ? 13.18 -21.828 -7.691 1 97.56 11 LYS B C 1
ATOM 841 O O . LYS B 1 11 ? 14.406 -21.781 -7.789 1 97.56 11 LYS B O 1
ATOM 846 N N . ALA B 1 12 ? 12.391 -22.078 -8.664 1 97 12 ALA B N 1
ATOM 847 C CA . ALA B 1 12 ? 12.906 -22.375 -10 1 97 12 ALA B CA 1
ATOM 848 C C . ALA B 1 12 ? 13.398 -21.125 -10.703 1 97 12 ALA B C 1
ATOM 850 O O . ALA B 1 12 ? 14.031 -21.188 -11.758 1 97 12 ALA B O 1
ATOM 851 N N . GLY B 1 13 ? 13.094 -19.953 -10.188 1 96.56 13 GLY B N 1
ATOM 852 C CA . GLY B 1 13 ? 13.547 -18.688 -10.75 1 96.56 13 GLY B CA 1
ATOM 853 C C . GLY B 1 13 ? 12.625 -18.172 -11.844 1 96.56 13 GLY B C 1
ATOM 854 O O . GLY B 1 13 ? 13 -17.266 -12.594 1 96.56 13 GLY B O 1
ATOM 855 N N . ASP B 1 14 ? 11.375 -18.719 -11.898 1 96.38 14 ASP B N 1
ATOM 856 C CA . ASP B 1 14 ? 10.43 -18.344 -12.938 1 96.38 14 ASP B CA 1
ATOM 857 C C . ASP B 1 14 ? 9.75 -17.016 -12.617 1 96.38 14 ASP B C 1
ATOM 859 O O . ASP B 1 14 ? 9.289 -16.312 -13.516 1 96.38 14 ASP B O 1
ATOM 863 N N . VAL B 1 15 ? 9.648 -16.703 -11.359 1 97.88 15 VAL B N 1
ATOM 864 C CA . VAL B 1 15 ? 8.836 -15.586 -10.898 1 97.88 15 VAL B CA 1
ATOM 865 C C . VAL B 1 15 ? 9.727 -14.359 -10.672 1 97.88 15 VAL B C 1
ATOM 867 O O . VAL B 1 15 ? 10.695 -14.422 -9.906 1 97.88 15 VAL B O 1
ATOM 870 N N . GLU B 1 16 ? 9.453 -13.289 -11.297 1 98 16 GLU B N 1
ATOM 871 C CA . GLU B 1 16 ? 10.234 -12.062 -11.18 1 98 16 GLU B CA 1
ATOM 872 C C . GLU B 1 16 ? 9.75 -11.203 -10.016 1 98 16 GLU B C 1
ATOM 874 O O . GLU B 1 16 ? 10.547 -10.578 -9.32 1 98 16 GLU B O 1
ATOM 879 N N . GLU B 1 17 ? 8.453 -11.164 -9.812 1 98.5 17 GLU B N 1
ATOM 880 C CA . GLU B 1 17 ? 7.844 -10.344 -8.773 1 98.5 17 GLU B CA 1
ATOM 881 C C . GLU B 1 17 ? 6.395 -10.75 -8.523 1 98.5 17 GLU B C 1
ATOM 883 O O . GLU B 1 17 ? 5.816 -11.516 -9.297 1 98.5 17 GLU B O 1
ATOM 888 N N . ILE B 1 18 ? 5.84 -10.289 -7.43 1 98.31 18 ILE B N 1
ATOM 889 C CA . ILE B 1 18 ? 4.434 -10.453 -7.078 1 98.31 18 ILE B CA 1
ATOM 890 C C . ILE B 1 18 ? 3.775 -9.086 -6.934 1 98.31 18 ILE B C 1
ATOM 892 O O . ILE B 1 18 ? 4.324 -8.188 -6.289 1 98.31 18 ILE B O 1
ATOM 896 N N . ASP B 1 19 ? 2.656 -8.922 -7.59 1 96.81 19 ASP B N 1
ATOM 897 C CA . ASP B 1 19 ? 1.854 -7.711 -7.473 1 96.81 19 ASP B CA 1
ATOM 898 C C . ASP B 1 19 ? 0.586 -7.969 -6.66 1 96.81 19 ASP B C 1
ATOM 900 O O . ASP B 1 19 ? -0.226 -8.82 -7.02 1 96.81 19 ASP B O 1
ATOM 904 N N . LEU B 1 20 ? 0.523 -7.258 -5.621 1 95.19 20 LEU B N 1
ATOM 905 C CA . LEU B 1 20 ? -0.719 -7.238 -4.855 1 95.19 20 LEU B CA 1
ATOM 906 C C . LEU B 1 20 ? -1.637 -6.117 -5.336 1 95.19 20 LEU B C 1
ATOM 908 O O . LEU B 1 20 ? -1.382 -4.941 -5.07 1 95.19 20 LEU B O 1
ATOM 912 N N . VAL B 1 21 ? -2.738 -6.492 -5.996 1 92.31 21 VAL B N 1
ATOM 913 C CA . VAL B 1 21 ? -3.598 -5.52 -6.664 1 92.31 21 VAL B CA 1
ATOM 914 C C . VAL B 1 21 ? -4.844 -5.266 -5.82 1 92.31 21 VAL B C 1
ATOM 916 O O . VAL B 1 21 ? -5.617 -6.188 -5.555 1 92.31 21 VAL B O 1
ATOM 919 N N . ALA B 1 22 ? -5.027 -4.004 -5.473 1 86.81 22 ALA B N 1
ATOM 920 C CA . ALA B 1 22 ? -6.223 -3.627 -4.727 1 86.81 22 ALA B CA 1
ATOM 921 C C . ALA B 1 22 ? -7.465 -3.684 -5.613 1 86.81 22 ALA B C 1
ATOM 923 O O . ALA B 1 22 ? -7.422 -3.271 -6.773 1 86.81 22 ALA B O 1
ATOM 924 N N . MET B 1 23 ? -8.492 -4.27 -5.07 1 81.94 23 MET B N 1
ATOM 925 C CA . MET B 1 23 ? -9.75 -4.395 -5.801 1 81.94 23 MET B CA 1
ATOM 926 C C . MET B 1 23 ? -10.844 -3.564 -5.137 1 81.94 23 MET B C 1
ATOM 928 O O . MET B 1 23 ? -10.711 -3.164 -3.979 1 81.94 23 MET B O 1
ATOM 932 N N . GLU B 1 24 ? -11.797 -3.32 -5.988 1 71.31 24 GLU B N 1
ATOM 933 C CA . GLU B 1 24 ? -12.984 -2.674 -5.441 1 71.31 24 GLU B CA 1
ATOM 934 C C . GLU B 1 24 ? -13.633 -3.533 -4.359 1 71.31 24 GLU B C 1
ATOM 936 O O . GLU B 1 24 ? -13.703 -4.758 -4.492 1 71.31 24 GLU B O 1
ATOM 941 N N . GLY B 1 25 ? -13.984 -3.035 -3.291 1 70.5 25 GLY B N 1
ATOM 942 C CA . GLY B 1 25 ? -14.609 -3.785 -2.213 1 70.5 25 GLY B CA 1
ATOM 943 C C . GLY B 1 25 ? -13.656 -4.098 -1.073 1 70.5 25 GLY B C 1
ATOM 944 O O . GLY B 1 25 ? -14.016 -4.82 -0.141 1 70.5 25 GLY B O 1
ATOM 945 N N . GLY B 1 26 ? -12.398 -3.611 -1.14 1 72.31 26 GLY B N 1
ATOM 946 C CA . GLY B 1 26 ? -11.477 -3.711 -0.021 1 72.31 26 GLY B CA 1
ATOM 947 C C . GLY B 1 26 ? -10.664 -4.996 -0.028 1 72.31 26 GLY B C 1
ATOM 948 O O . GLY B 1 26 ? -10.164 -5.426 1.013 1 72.31 26 GLY B O 1
ATOM 949 N N . SER B 1 27 ? -10.648 -5.762 -1.099 1 83.5 27 SER B N 1
ATOM 950 C CA . SER B 1 27 ? -9.844 -6.973 -1.224 1 83.5 27 SER B CA 1
ATOM 951 C C . SER B 1 27 ? -8.688 -6.77 -2.195 1 83.5 27 SER B C 1
ATOM 953 O O . SER B 1 27 ? -8.602 -5.738 -2.863 1 83.5 27 SER B O 1
ATOM 955 N N . PHE B 1 28 ? -7.801 -7.75 -2.133 1 90.31 28 PHE B N 1
ATOM 956 C CA . PHE B 1 28 ? -6.672 -7.77 -3.055 1 90.31 28 PHE B CA 1
ATOM 957 C C . PHE B 1 28 ? -6.602 -9.102 -3.797 1 90.31 28 PHE B C 1
ATOM 959 O O . PHE B 1 28 ? -7.055 -10.125 -3.285 1 90.31 28 PHE B O 1
ATOM 966 N N . VAL B 1 29 ? -6.09 -8.945 -4.895 1 94.44 29 VAL B N 1
ATOM 967 C CA . VAL B 1 29 ? -5.719 -10.148 -5.629 1 94.44 29 VAL B CA 1
ATOM 968 C C . VAL B 1 29 ? -4.227 -10.125 -5.953 1 94.44 29 VAL B C 1
ATOM 970 O O . VAL B 1 29 ? -3.617 -9.047 -6 1 94.44 29 VAL B O 1
ATOM 973 N N . MET B 1 30 ? -3.656 -11.32 -6.141 1 97.25 30 MET B N 1
ATOM 974 C CA . MET B 1 30 ? -2.225 -11.398 -6.414 1 97.25 30 MET B CA 1
ATOM 975 C C . MET B 1 30 ? -1.967 -11.812 -7.859 1 97.25 30 MET B C 1
ATOM 977 O O . MET B 1 30 ? -2.615 -12.727 -8.375 1 97.25 30 MET B O 1
ATOM 981 N N . HIS B 1 31 ? -1.066 -11.062 -8.453 1 97.69 31 HIS B N 1
ATOM 982 C CA . HIS B 1 31 ? -0.53 -11.391 -9.766 1 97.69 31 HIS B CA 1
ATOM 983 C C . HIS B 1 31 ? 0.97 -11.664 -9.695 1 97.69 31 HIS B C 1
ATOM 985 O O . HIS B 1 31 ? 1.684 -11.031 -8.914 1 97.69 31 HIS B O 1
ATOM 991 N N . VAL B 1 32 ? 1.395 -12.602 -10.484 1 98.12 32 VAL B N 1
ATOM 992 C CA . VAL B 1 32 ? 2.824 -12.891 -10.547 1 98.12 32 VAL B CA 1
ATOM 993 C C . VAL B 1 32 ? 3.332 -12.656 -11.969 1 98.12 32 VAL B C 1
ATOM 995 O O . VAL B 1 32 ? 2.631 -12.945 -12.945 1 98.12 32 VAL B O 1
ATOM 998 N N . LEU B 1 33 ? 4.484 -12.109 -12.047 1 97.94 33 LEU B N 1
ATOM 999 C CA . LEU B 1 33 ? 5.145 -11.953 -13.336 1 97.94 33 LEU B CA 1
ATOM 1000 C C . LEU B 1 33 ? 6.055 -13.141 -13.633 1 97.94 33 LEU B C 1
ATOM 1002 O O . LEU B 1 33 ? 7.055 -13.344 -12.938 1 97.94 33 LEU B O 1
ATOM 1006 N N . VAL B 1 34 ? 5.684 -13.883 -14.609 1 96.62 34 VAL B N 1
ATOM 1007 C CA . VAL B 1 34 ? 6.438 -15.047 -15.039 1 96.62 34 VAL B CA 1
ATOM 1008 C C . VAL B 1 34 ? 6.848 -14.883 -16.5 1 96.62 34 VAL B C 1
ATOM 1010 O O . VAL B 1 34 ? 5.992 -14.797 -17.391 1 96.62 34 VAL B O 1
ATOM 1013 N N . ALA B 1 35 ? 8.141 -14.852 -16.719 1 92.81 35 ALA B N 1
ATOM 1014 C CA . ALA B 1 35 ? 8.648 -14.719 -18.094 1 92.81 35 ALA B CA 1
ATOM 1015 C C . ALA B 1 35 ? 8.016 -13.531 -18.797 1 92.81 35 ALA B C 1
ATOM 1017 O O . ALA B 1 35 ? 7.57 -13.648 -19.938 1 92.81 35 ALA B O 1
ATOM 1018 N N . GLY B 1 36 ? 7.801 -12.547 -18.141 1 93.31 36 GLY B N 1
ATOM 1019 C CA . GLY B 1 36 ? 7.316 -11.305 -18.719 1 93.31 36 GLY B CA 1
ATOM 1020 C C . GLY B 1 36 ? 5.805 -11.258 -18.844 1 93.31 36 GLY B C 1
ATOM 1021 O O . GLY B 1 36 ? 5.246 -10.266 -19.328 1 93.31 36 GLY B O 1
ATOM 1022 N N . LYS B 1 37 ? 5.188 -12.281 -18.391 1 96.12 37 LYS B N 1
ATOM 1023 C CA . LYS B 1 37 ? 3.732 -12.336 -18.469 1 96.12 37 LYS B CA 1
ATOM 1024 C C . LYS B 1 37 ? 3.104 -12.32 -17.078 1 96.12 37 LYS B C 1
ATOM 1026 O O . LYS B 1 37 ? 3.533 -13.055 -16.188 1 96.12 37 LYS B O 1
ATOM 1031 N N . SER B 1 38 ? 2.131 -11.492 -16.906 1 97.06 38 SER B N 1
ATOM 1032 C CA . SER B 1 38 ? 1.397 -11.422 -15.656 1 97.06 38 SER B CA 1
ATOM 1033 C C . SER B 1 38 ? 0.358 -12.531 -15.555 1 97.06 38 SER B C 1
ATOM 1035 O O . SER B 1 38 ? -0.489 -12.68 -16.438 1 97.06 38 SER B O 1
ATOM 1037 N N . GLN B 1 39 ? 0.427 -13.305 -14.531 1 97.44 39 GLN B N 1
ATOM 1038 C CA . GLN B 1 39 ? -0.526 -14.383 -14.281 1 97.44 39 GLN B CA 1
ATOM 1039 C C . GLN B 1 39 ? -1.206 -14.203 -12.93 1 97.44 39 GLN B C 1
ATOM 1041 O O . GLN B 1 39 ? -0.54 -13.969 -11.914 1 97.44 39 GLN B O 1
ATOM 1046 N N . ARG B 1 40 ? -2.461 -14.406 -12.844 1 97.75 40 ARG B N 1
ATOM 1047 C CA . ARG B 1 40 ? -3.221 -14.344 -11.602 1 97.75 40 ARG B CA 1
ATOM 1048 C C . ARG B 1 40 ? -2.982 -15.586 -10.75 1 97.75 40 ARG B C 1
ATOM 1050 O O . ARG B 1 40 ? -2.928 -16.703 -11.266 1 97.75 40 ARG B O 1
ATOM 1057 N N . VAL B 1 41 ? -2.9 -15.312 -9.453 1 97.88 41 VAL B N 1
ATOM 1058 C CA . VAL B 1 41 ? -2.805 -16.438 -8.523 1 97.88 41 VAL B CA 1
ATOM 1059 C C . VAL B 1 41 ? -4.203 -16.938 -8.18 1 97.88 41 VAL B C 1
ATOM 1061 O O . VAL B 1 41 ? -5.09 -16.156 -7.848 1 97.88 41 VAL B O 1
ATOM 1064 N N . ILE B 1 42 ? -4.41 -18.25 -8.219 1 97.62 42 ILE B N 1
ATOM 1065 C CA . ILE B 1 42 ? -5.727 -18.844 -7.992 1 97.62 42 ILE B CA 1
ATOM 1066 C C . ILE B 1 42 ? -5.648 -19.859 -6.855 1 97.62 42 ILE B C 1
ATOM 1068 O O . ILE B 1 42 ? -4.562 -20.312 -6.492 1 97.62 42 ILE B O 1
ATOM 1072 N N . ASN B 1 43 ? -6.801 -20.094 -6.297 1 95.69 43 ASN B N 1
ATOM 1073 C CA . ASN B 1 43 ? -6.879 -21.125 -5.27 1 95.69 43 ASN B CA 1
ATOM 1074 C C . ASN B 1 43 ? -6.934 -22.516 -5.879 1 95.69 43 ASN B C 1
ATOM 1076 O O . ASN B 1 43 ? -6.848 -22.672 -7.098 1 95.69 43 ASN B O 1
ATOM 1080 N N . ALA B 1 44 ? -7.059 -23.594 -5.039 1 94 44 ALA B N 1
ATOM 1081 C CA . ALA B 1 44 ? -7.023 -25 -5.461 1 94 44 ALA B CA 1
ATOM 1082 C C . ALA B 1 44 ? -8.219 -25.328 -6.344 1 94 44 ALA B C 1
ATOM 1084 O O . ALA B 1 44 ? -8.164 -26.266 -7.148 1 94 44 ALA B O 1
ATOM 1085 N N . LYS B 1 45 ? -9.289 -24.578 -6.203 1 94.94 45 LYS B N 1
ATOM 1086 C CA . LYS B 1 45 ? -10.492 -24.828 -6.988 1 94.94 45 LYS B CA 1
ATOM 1087 C C . LYS B 1 45 ? -10.445 -24.094 -8.328 1 94.94 45 LYS B C 1
ATOM 1089 O O . LYS B 1 45 ? -11.383 -24.172 -9.117 1 94.94 45 LYS B O 1
ATOM 1094 N N . GLY B 1 46 ? -9.469 -23.375 -8.594 1 93.88 46 GLY B N 1
ATOM 1095 C CA . GLY B 1 46 ? -9.289 -22.688 -9.852 1 93.88 46 GLY B CA 1
ATOM 1096 C C . GLY B 1 46 ? -9.867 -21.281 -9.844 1 93.88 46 GLY B C 1
ATOM 1097 O O . GLY B 1 46 ? -9.945 -20.625 -10.891 1 93.88 46 GLY B O 1
ATOM 1098 N N . GLY B 1 47 ? -10.32 -20.828 -8.688 1 95.38 47 GLY B N 1
ATOM 1099 C CA . GLY B 1 47 ? -10.859 -19.484 -8.555 1 95.38 47 GLY B CA 1
ATOM 1100 C C . GLY B 1 47 ? -9.82 -18.469 -8.125 1 95.38 47 GLY B C 1
ATOM 1101 O O . GLY B 1 47 ? -8.75 -18.828 -7.641 1 95.38 47 GLY B O 1
ATOM 1102 N N . THR B 1 48 ? -10.195 -17.219 -8.336 1 93.69 48 THR B N 1
ATOM 1103 C CA . THR B 1 48 ? -9.312 -16.125 -7.945 1 93.69 48 THR B CA 1
ATOM 1104 C C . THR B 1 48 ? -9.094 -16.125 -6.434 1 93.69 48 THR B C 1
ATOM 1106 O O . THR B 1 48 ? -10.055 -16.234 -5.664 1 93.69 48 THR B O 1
ATOM 1109 N N . LEU B 1 49 ? -7.934 -16.031 -6.012 1 94.12 49 LEU B N 1
ATOM 1110 C CA . LEU B 1 49 ? -7.613 -15.922 -4.59 1 94.12 49 LEU B CA 1
ATOM 1111 C C . LEU B 1 49 ? -7.73 -14.477 -4.117 1 94.12 49 LEU B C 1
ATOM 1113 O O . LEU B 1 49 ? -6.879 -13.641 -4.438 1 94.12 49 LEU B O 1
ATOM 1117 N N . HIS B 1 50 ? -8.758 -14.156 -3.369 1 92.06 50 HIS B N 1
ATOM 1118 C CA . HIS B 1 50 ? -8.953 -12.852 -2.754 1 92.06 50 HIS B CA 1
ATOM 1119 C C . HIS B 1 50 ? -8.422 -12.828 -1.323 1 92.06 50 HIS B C 1
ATOM 1121 O O . HIS B 1 50 ? -8.688 -13.75 -0.546 1 92.06 50 HIS B O 1
ATOM 1127 N N . VAL B 1 51 ? -7.641 -11.852 -1.082 1 91 51 VAL B N 1
ATOM 1128 C CA . VAL B 1 51 ? -7.191 -11.664 0.294 1 91 51 VAL B CA 1
ATOM 1129 C C . VAL B 1 51 ? -7.754 -10.359 0.853 1 91 51 VAL B C 1
ATOM 1131 O O . VAL B 1 51 ? -7.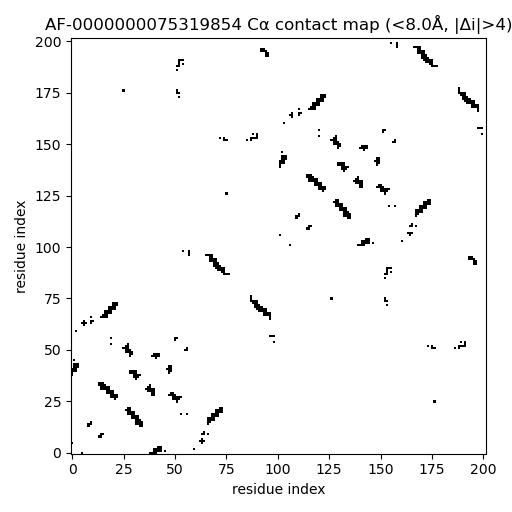945 -9.391 0.112 1 91 51 VAL B O 1
ATOM 1134 N N . ALA B 1 52 ? -7.934 -10.289 2.184 1 85.25 52 ALA B N 1
ATOM 1135 C CA . ALA B 1 52 ? -8.602 -9.164 2.83 1 85.25 52 ALA B CA 1
ATOM 1136 C C . ALA B 1 52 ? -7.605 -8.086 3.229 1 85.25 52 ALA B C 1
ATOM 1138 O O . ALA B 1 52 ? -7.992 -6.957 3.537 1 85.25 52 ALA B O 1
ATOM 1139 N N . SER B 1 53 ? -6.27 -8.398 3.352 1 87.5 53 SER B N 1
ATOM 1140 C CA . SER B 1 53 ? -5.258 -7.441 3.787 1 87.5 53 SER B CA 1
ATOM 1141 C C . SER B 1 53 ? -3.873 -7.84 3.285 1 87.5 53 SER B C 1
ATOM 1143 O O . SER B 1 53 ? -3.662 -8.984 2.871 1 87.5 53 SER B O 1
ATOM 1145 N N . ILE B 1 54 ? -3.051 -6.895 3.307 1 91.38 54 ILE B N 1
ATOM 1146 C CA . ILE B 1 54 ? -1.66 -7.164 2.957 1 91.38 54 ILE B CA 1
ATOM 1147 C C . ILE B 1 54 ? -1.091 -8.234 3.889 1 91.38 54 ILE B C 1
ATOM 1149 O O . ILE B 1 54 ? -0.351 -9.117 3.451 1 91.38 54 ILE B O 1
ATOM 1153 N N . GLU B 1 55 ? -1.457 -8.133 5.164 1 89.5 55 GLU B N 1
ATOM 1154 C CA . GLU B 1 55 ? -0.975 -9.141 6.113 1 89.5 55 GLU B CA 1
ATOM 1155 C C . GLU B 1 55 ? -1.446 -10.539 5.723 1 89.5 55 GLU B C 1
ATOM 1157 O O . GLU B 1 55 ? -0.682 -11.5 5.805 1 89.5 55 GLU B O 1
ATOM 1162 N N . GLU B 1 56 ? -2.674 -10.648 5.348 1 90.81 56 GLU B N 1
ATOM 1163 C CA . GLU B 1 56 ? -3.178 -11.953 4.914 1 90.81 56 GLU B CA 1
ATOM 1164 C C . GLU B 1 56 ? -2.432 -12.445 3.678 1 90.81 56 GLU B C 1
ATOM 1166 O O . GLU B 1 56 ? -2.156 -13.641 3.551 1 90.81 56 GLU B O 1
ATOM 1171 N N . ALA B 1 57 ? -2.189 -11.555 2.727 1 93.94 57 ALA B N 1
ATOM 1172 C CA . ALA B 1 57 ? -1.375 -11.922 1.572 1 93.94 57 ALA B CA 1
ATOM 1173 C C . ALA B 1 57 ? -0.032 -12.5 2.01 1 93.94 57 ALA B C 1
ATOM 1175 O O . ALA B 1 57 ? 0.403 -13.531 1.496 1 93.94 57 ALA B O 1
ATOM 1176 N N . ARG B 1 58 ? 0.534 -11.852 2.99 1 95.31 58 ARG B N 1
ATOM 1177 C CA . ARG B 1 58 ? 1.836 -12.305 3.467 1 95.31 58 ARG B CA 1
ATOM 1178 C C . ARG B 1 58 ? 1.729 -13.68 4.129 1 95.31 58 ARG B C 1
ATOM 1180 O O . ARG B 1 58 ? 2.652 -14.492 4.043 1 95.31 58 ARG B O 1
ATOM 1187 N N . LYS B 1 59 ? 0.623 -13.82 4.801 1 93.56 59 LYS B N 1
ATOM 1188 C CA . LYS B 1 59 ? 0.396 -15.141 5.379 1 93.56 59 LYS B CA 1
ATOM 1189 C C . LYS B 1 59 ? 0.333 -16.219 4.293 1 93.56 59 LYS B C 1
ATOM 1191 O O . LYS B 1 59 ? 0.896 -17.297 4.453 1 93.56 59 LYS B O 1
ATOM 1196 N N . ASN B 1 60 ? -0.355 -15.914 3.203 1 95.38 60 ASN B N 1
ATOM 1197 C CA . ASN B 1 60 ? -0.441 -16.844 2.082 1 95.38 60 ASN B CA 1
ATOM 1198 C C . ASN B 1 60 ? 0.927 -17.094 1.455 1 95.38 60 ASN B C 1
ATOM 1200 O O . ASN B 1 60 ? 1.174 -18.172 0.9 1 95.38 60 ASN B O 1
ATOM 1204 N N . LEU B 1 61 ? 1.84 -16.141 1.597 1 97.12 61 LEU B N 1
ATOM 1205 C CA . LEU B 1 61 ? 3.156 -16.203 0.971 1 97.12 61 LEU B CA 1
ATOM 1206 C C . LEU B 1 61 ? 4.199 -16.719 1.957 1 97.12 61 LEU B C 1
ATOM 1208 O O . LEU B 1 61 ? 5.398 -16.703 1.667 1 97.12 61 LEU B O 1
ATOM 1212 N N . ALA B 1 62 ? 3.801 -17.125 3.152 1 96.06 62 ALA B N 1
ATOM 1213 C CA . ALA B 1 62 ? 4.703 -17.5 4.238 1 96.06 62 ALA B CA 1
ATOM 1214 C C . ALA B 1 62 ? 5.703 -18.562 3.781 1 96.06 62 ALA B C 1
ATOM 1216 O O . ALA B 1 62 ? 6.875 -18.516 4.164 1 96.06 62 ALA B O 1
ATOM 1217 N N . GLY B 1 63 ? 5.305 -19.453 2.918 1 96.38 63 GLY B N 1
ATOM 1218 C CA . GLY B 1 63 ? 6.164 -20.531 2.461 1 96.38 63 GLY B CA 1
ATOM 1219 C C . GLY B 1 63 ? 6.844 -20.234 1.139 1 96.38 63 GLY B C 1
ATOM 1220 O O . GLY B 1 63 ? 7.531 -21.094 0.581 1 96.38 63 GLY B O 1
ATOM 1221 N N . VAL B 1 64 ? 6.668 -19.078 0.68 1 97.69 64 VAL B N 1
ATOM 1222 C CA . VAL B 1 64 ? 7.219 -18.688 -0.614 1 97.69 64 VAL B CA 1
ATOM 1223 C C . VAL B 1 64 ? 8.508 -17.891 -0.41 1 97.69 64 VAL B C 1
ATOM 1225 O O . VAL B 1 64 ? 8.547 -16.953 0.387 1 97.69 64 VAL B O 1
ATOM 1228 N N . PRO B 1 65 ? 9.648 -18.375 -1.135 1 97.94 65 PRO B N 1
ATOM 1229 C CA . PRO B 1 65 ? 10.859 -17.547 -1.043 1 97.94 65 PRO B CA 1
ATOM 1230 C C . PRO B 1 65 ? 10.617 -16.094 -1.448 1 97.94 65 PRO B C 1
ATOM 1232 O O . PRO B 1 65 ? 9.711 -15.812 -2.24 1 97.94 65 PRO B O 1
ATOM 1235 N N . GLU B 1 66 ? 11.477 -15.219 -0.954 1 97.56 66 GLU B N 1
ATOM 1236 C CA . GLU B 1 66 ? 11.25 -13.789 -1.147 1 97.56 66 GLU B CA 1
ATOM 1237 C C . GLU B 1 66 ? 11.523 -13.375 -2.592 1 97.56 66 GLU B C 1
ATOM 1239 O O . GLU B 1 66 ? 12.5 -13.828 -3.195 1 97.56 66 GLU B O 1
ATOM 1244 N N . VAL B 1 67 ? 10.695 -12.656 -3.145 1 98.06 67 VAL B N 1
ATOM 1245 C CA . VAL B 1 67 ? 10.812 -11.93 -4.402 1 98.06 67 VAL B CA 1
ATOM 1246 C C . VAL B 1 67 ? 10.242 -10.523 -4.234 1 98.06 67 VAL B C 1
ATOM 1248 O O . VAL B 1 67 ? 9.539 -10.242 -3.262 1 98.06 67 VAL B O 1
ATOM 1251 N N . PRO B 1 68 ? 10.531 -9.602 -5.129 1 97.94 68 PRO B N 1
ATOM 1252 C CA . PRO B 1 68 ? 9.938 -8.273 -4.988 1 97.94 68 PRO B CA 1
ATOM 1253 C C . PRO B 1 68 ? 8.406 -8.32 -4.914 1 97.94 68 PRO B C 1
ATOM 1255 O O . PRO B 1 68 ? 7.773 -9.055 -5.672 1 97.94 68 PRO B O 1
ATOM 1258 N N . LEU B 1 69 ? 7.898 -7.602 -3.992 1 97.62 69 LEU B N 1
ATOM 1259 C CA . LEU B 1 69 ? 6.461 -7.477 -3.777 1 97.62 69 LEU B CA 1
ATOM 1260 C C . LEU B 1 69 ? 6.008 -6.031 -3.953 1 97.62 69 LEU B C 1
ATOM 1262 O O . LEU B 1 69 ? 6.594 -5.117 -3.367 1 97.62 69 LEU B O 1
ATOM 1266 N N . PHE B 1 70 ? 4.961 -5.852 -4.758 1 96.44 70 PHE B N 1
ATOM 1267 C CA . PHE B 1 70 ? 4.453 -4.512 -5.023 1 96.44 70 PHE B CA 1
ATOM 1268 C C . PHE B 1 70 ? 2.979 -4.41 -4.656 1 96.44 70 PHE B C 1
ATOM 1270 O O . PHE B 1 70 ? 2.217 -5.359 -4.852 1 96.44 70 PHE B O 1
ATOM 1277 N N . LEU B 1 71 ? 2.633 -3.307 -4.105 1 93.31 71 LEU B N 1
ATOM 1278 C CA . LEU B 1 71 ? 1.231 -2.93 -3.951 1 93.31 71 LEU B CA 1
ATOM 1279 C C . LEU B 1 71 ? 0.764 -2.082 -5.129 1 93.31 71 LEU B C 1
ATOM 1281 O O . LEU B 1 71 ? 1.335 -1.023 -5.402 1 93.31 71 LEU B O 1
ATOM 1285 N N . VAL B 1 72 ? -0.261 -2.555 -5.789 1 92 72 VAL B N 1
ATOM 1286 C CA . VAL B 1 72 ? -0.771 -1.858 -6.965 1 92 72 VAL B CA 1
ATOM 1287 C C . VAL B 1 72 ? -2.176 -1.331 -6.684 1 92 72 VAL B C 1
ATOM 1289 O O . VAL B 1 72 ? -3.078 -2.1 -6.348 1 92 72 VAL B O 1
ATOM 1292 N N . GLN B 1 73 ? -2.307 -0.109 -6.715 1 85.31 73 GLN B N 1
ATOM 1293 C CA . GLN B 1 73 ? -3.605 0.536 -6.551 1 85.31 73 GLN B CA 1
ATOM 1294 C C . GLN B 1 73 ? -4.148 1.03 -7.891 1 85.31 73 GLN B C 1
ATOM 1296 O O . GLN B 1 73 ? -3.59 1.953 -8.484 1 85.31 73 GLN B O 1
ATOM 1301 N N . PRO B 1 74 ? -5.203 0.326 -8.266 1 72.56 74 PRO B N 1
ATOM 1302 C CA . PRO B 1 74 ? -5.762 0.777 -9.547 1 72.56 74 PRO B CA 1
ATOM 1303 C C . PRO B 1 74 ? -6.32 2.195 -9.477 1 72.56 74 PRO B C 1
ATOM 1305 O O . PRO B 1 74 ? -6.754 2.643 -8.406 1 72.56 74 PRO B O 1
ATOM 1308 N N . ALA B 1 75 ? -6.156 2.959 -10.547 1 61.47 75 ALA B N 1
ATOM 1309 C CA . ALA B 1 75 ? -6.68 4.32 -10.641 1 61.47 75 ALA B CA 1
ATOM 1310 C C . ALA B 1 75 ? -8.203 4.324 -10.57 1 61.47 75 ALA B C 1
ATOM 1312 O O . ALA B 1 75 ? -8.867 3.471 -11.164 1 61.47 75 ALA B O 1
ATOM 1313 N N . VAL B 1 76 ? -8.844 4.383 -9.32 1 54.69 76 VAL B N 1
ATOM 1314 C CA . VAL B 1 76 ? -10.297 4.387 -9.211 1 54.69 76 VAL B CA 1
ATOM 1315 C C . VAL B 1 76 ? -10.883 5.395 -10.203 1 54.69 76 VAL B C 1
ATOM 1317 O O . VAL B 1 76 ? -10.547 6.582 -10.156 1 54.69 76 VAL B O 1
ATOM 1320 N N . HIS B 1 77 ? -10.906 5.059 -11.5 1 49.22 77 HIS B N 1
ATOM 1321 C CA . HIS B 1 77 ? -11.602 5.938 -12.438 1 49.22 77 HIS B CA 1
ATOM 1322 C C . HIS B 1 77 ? -13.039 6.18 -12 1 49.22 77 HIS B C 1
ATOM 1324 O O . HIS B 1 77 ? -13.945 5.418 -12.367 1 49.22 77 HIS B O 1
ATOM 1330 N N . GLU B 1 78 ? -13.156 6.199 -10.633 1 45.28 78 GLU B N 1
ATOM 1331 C CA . GLU B 1 78 ? -14.586 6.465 -10.492 1 45.28 78 GLU B CA 1
ATOM 1332 C C . GLU B 1 78 ? -15.008 7.684 -11.305 1 45.28 78 GLU B C 1
ATOM 1334 O O . GLU B 1 78 ? -14.352 8.727 -11.266 1 45.28 78 GLU B O 1
ATOM 1339 N N . GLU B 1 79 ? -15.734 7.285 -12.383 1 45.81 79 GLU B N 1
ATOM 1340 C CA . GLU B 1 79 ? -16.469 8.281 -13.156 1 45.81 79 GLU B CA 1
ATOM 1341 C C . GLU B 1 79 ? -17.141 9.297 -12.242 1 45.81 79 GLU B C 1
ATOM 1343 O O . GLU B 1 79 ? -17.938 10.125 -12.695 1 45.81 79 GLU B O 1
ATOM 1348 N N . MET B 1 80 ? -17.156 9.227 -11.047 1 43.09 80 MET B N 1
ATOM 1349 C CA . MET B 1 80 ? -18 10.297 -10.531 1 43.09 80 MET B CA 1
ATOM 1350 C C . MET B 1 80 ? -17.594 11.648 -11.109 1 43.09 80 MET B C 1
ATOM 1352 O O . MET B 1 80 ? -16.438 11.836 -11.484 1 43.09 80 MET B O 1
ATOM 1356 N N . VAL B 1 81 ? -18.656 12.523 -11.445 1 39.44 81 VAL B N 1
ATOM 1357 C CA . VAL B 1 81 ? -18.906 13.758 -12.195 1 39.44 81 VAL B CA 1
ATOM 1358 C C . VAL B 1 81 ? -17.672 14.656 -12.133 1 39.44 81 VAL B C 1
ATOM 1360 O O . VAL B 1 81 ? -17.188 15.109 -13.164 1 39.44 81 VAL B O 1
ATOM 1363 N N . GLY B 1 82 ? -17.812 15.953 -11.594 1 36.16 82 GLY B N 1
ATOM 1364 C CA . GLY B 1 82 ? -17.438 17.266 -12.094 1 36.16 82 GLY B CA 1
ATOM 1365 C C . GLY B 1 82 ? -15.938 17.531 -12.008 1 36.16 82 GLY B C 1
ATOM 1366 O O . GLY B 1 82 ? -15.414 18.406 -12.688 1 36.16 82 GLY B O 1
ATOM 1367 N N . LEU B 1 83 ? -15.414 17.516 -10.758 1 38.91 83 LEU B N 1
ATOM 1368 C CA . LEU B 1 83 ? -14.266 18.422 -10.664 1 38.91 83 LEU B CA 1
ATOM 1369 C C . LEU B 1 83 ? -13.047 17.797 -11.344 1 38.91 83 LEU B C 1
ATOM 1371 O O . LEU B 1 83 ? -13.078 16.641 -11.766 1 38.91 83 LEU B O 1
ATOM 1375 N N . ASP B 1 84 ? -11.852 18 -10.773 1 43.31 84 ASP B N 1
ATOM 1376 C CA . ASP B 1 84 ? -10.492 18.047 -11.305 1 43.31 84 ASP B CA 1
ATOM 1377 C C . ASP B 1 84 ? -9.992 16.672 -11.688 1 43.31 84 ASP B C 1
ATOM 1379 O O . ASP B 1 84 ? -10.203 15.695 -10.953 1 43.31 84 ASP B O 1
ATOM 1383 N N . ASP B 1 85 ? -10.102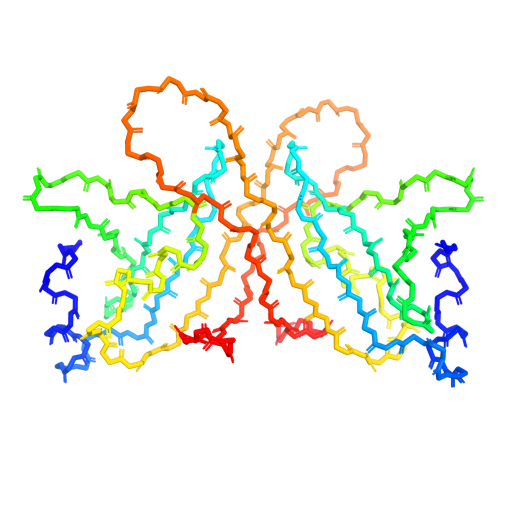 16.281 -13.086 1 44.84 85 ASP B N 1
ATOM 1384 C CA . ASP B 1 85 ? -9.438 15.242 -13.883 1 44.84 85 ASP B CA 1
ATOM 1385 C C . ASP B 1 85 ? -8.188 14.727 -13.18 1 44.84 85 ASP B C 1
ATOM 1387 O O . ASP B 1 85 ? -7.078 15.18 -13.453 1 44.84 85 ASP B O 1
ATOM 1391 N N . THR B 1 86 ? -8.188 14.734 -11.914 1 47.12 86 THR B N 1
ATOM 1392 C CA . THR B 1 86 ? -6.895 14.195 -11.508 1 47.12 86 THR B CA 1
ATOM 1393 C C . THR B 1 86 ? -6.688 12.797 -12.078 1 47.12 86 THR B C 1
ATOM 1395 O O . THR B 1 86 ? -7.5 11.898 -11.844 1 47.12 86 THR B O 1
ATOM 1398 N N . ASP B 1 87 ? -6.254 12.797 -13.398 1 49.28 87 ASP B N 1
ATOM 1399 C CA . ASP B 1 87 ? -5.734 11.625 -14.086 1 49.28 87 ASP B CA 1
ATOM 1400 C C . ASP B 1 87 ? -5.172 10.609 -13.094 1 49.28 87 ASP B C 1
ATOM 1402 O O . ASP B 1 87 ? -4.133 10.852 -12.469 1 49.28 87 ASP B O 1
ATOM 1406 N N . LYS B 1 88 ? -5.996 9.789 -12.422 1 54.69 88 LYS B N 1
ATOM 1407 C CA . LYS B 1 88 ? -5.664 8.719 -11.492 1 54.69 88 LYS B CA 1
ATOM 1408 C C . LYS B 1 88 ? -4.812 7.645 -12.164 1 54.69 88 LYS B C 1
ATOM 1410 O O . LYS B 1 88 ? -5.289 6.945 -13.062 1 54.69 88 LYS B O 1
ATOM 1415 N N . GLN B 1 89 ? -3.512 7.797 -12.352 1 65 89 GLN B N 1
ATOM 1416 C CA . GLN B 1 89 ? -2.637 6.711 -12.781 1 65 89 GLN B CA 1
ATOM 1417 C C . GLN B 1 89 ? -2.504 5.652 -11.688 1 65 89 GLN B C 1
ATOM 1419 O O . GLN B 1 89 ? -2.539 5.969 -10.5 1 65 89 GLN B O 1
ATOM 1424 N N . PRO B 1 90 ? -2.637 4.375 -12.141 1 73.12 90 PRO B N 1
ATOM 1425 C CA . PRO B 1 90 ? -2.371 3.348 -11.133 1 73.12 90 PRO B CA 1
ATOM 1426 C C . PRO B 1 90 ? -1.053 3.568 -10.398 1 73.12 90 PRO B C 1
ATOM 1428 O O . PRO B 1 90 ? -0.068 4 -11 1 73.12 90 PRO B O 1
ATOM 1431 N N . SER B 1 91 ? -1.111 3.488 -9.117 1 85.62 91 SER B N 1
ATOM 1432 C CA . SER B 1 91 ? 0.106 3.605 -8.32 1 85.62 91 SER B CA 1
ATOM 1433 C C . SER B 1 91 ? 0.661 2.234 -7.957 1 85.62 91 SER B C 1
ATOM 1435 O O . SER B 1 91 ? -0.099 1.312 -7.648 1 85.62 91 SER B O 1
ATOM 1437 N N . ARG B 1 92 ? 1.908 2.008 -8.219 1 91.5 92 ARG B N 1
ATOM 1438 C CA . ARG B 1 92 ? 2.637 0.782 -7.906 1 91.5 92 ARG B CA 1
ATOM 1439 C C . ARG B 1 92 ? 3.824 1.067 -6.992 1 91.5 92 ARG B C 1
ATOM 1441 O O . ARG B 1 92 ? 4.734 1.813 -7.363 1 91.5 92 ARG B O 1
ATOM 1448 N N . GLU B 1 93 ? 3.807 0.503 -5.746 1 93.38 93 GLU B N 1
ATOM 1449 C CA . GLU B 1 93 ? 4.82 0.794 -4.734 1 93.38 93 GLU B CA 1
ATOM 1450 C C . GLU B 1 93 ? 5.43 -0.489 -4.176 1 93.38 93 GLU B C 1
ATOM 1452 O O . GLU B 1 93 ? 4.707 -1.438 -3.861 1 93.38 93 GLU B O 1
ATOM 1457 N N . PRO B 1 94 ? 6.707 -0.538 -4.098 1 95.12 94 PRO B N 1
ATOM 1458 C CA . PRO B 1 94 ? 7.309 -1.694 -3.428 1 95.12 94 PRO B CA 1
ATOM 1459 C C . PRO B 1 94 ? 6.988 -1.746 -1.937 1 95.12 94 PRO B C 1
ATOM 1461 O O . PRO B 1 94 ? 6.941 -0.707 -1.274 1 95.12 94 PRO B O 1
ATOM 1464 N N . ILE B 1 95 ? 6.734 -2.863 -1.477 1 94.62 95 ILE B N 1
ATOM 1465 C CA . ILE B 1 95 ? 6.496 -3.078 -0.053 1 94.62 95 ILE B CA 1
ATOM 1466 C C . ILE B 1 95 ? 7.324 -4.266 0.434 1 94.62 95 ILE B C 1
ATOM 1468 O O . ILE B 1 95 ? 7.75 -5.105 -0.365 1 94.62 95 ILE B O 1
ATOM 1472 N N . PRO B 1 96 ? 7.602 -4.332 1.734 1 95.88 96 PRO B N 1
ATOM 1473 C CA . PRO B 1 96 ? 8.344 -5.492 2.236 1 95.88 96 PRO B CA 1
ATOM 1474 C C . PRO B 1 96 ? 7.613 -6.809 1.983 1 95.88 96 PRO B C 1
ATOM 1476 O O . PRO B 1 96 ? 6.387 -6.87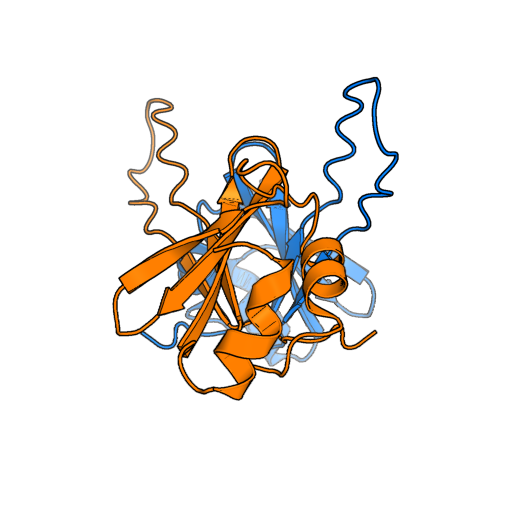1 2.082 1 95.88 96 PRO B O 1
ATOM 1479 N N . PHE B 1 97 ? 8.352 -7.844 1.755 1 96.81 97 PHE B N 1
ATOM 1480 C CA . PHE B 1 97 ? 7.793 -9.164 1.491 1 96.81 97 PHE B CA 1
ATOM 1481 C C . PHE B 1 97 ? 7.266 -9.797 2.775 1 96.81 97 PHE B C 1
ATOM 1483 O O . PHE B 1 97 ? 6.25 -10.492 2.762 1 96.81 97 PHE B O 1
ATOM 1490 N N . ARG B 1 98 ? 7.984 -9.43 3.844 1 95.06 98 ARG B N 1
ATOM 1491 C CA . ARG B 1 98 ? 7.602 -9.93 5.16 1 95.06 98 ARG B CA 1
ATOM 1492 C C . ARG B 1 98 ? 7.262 -8.781 6.102 1 95.06 98 ARG B C 1
ATOM 1494 O O . ARG B 1 98 ? 7.754 -7.664 5.93 1 95.06 98 ARG B O 1
ATOM 1501 N N . SER B 1 99 ? 6.262 -9.102 7.031 1 82.12 99 SER B N 1
ATOM 1502 C CA . SER B 1 99 ? 5.887 -8.07 7.984 1 82.12 99 SER B CA 1
ATOM 1503 C C . SER B 1 99 ? 7.023 -7.773 8.953 1 82.12 99 SER B C 1
ATOM 1505 O O . SER B 1 99 ? 7.797 -8.664 9.305 1 82.12 99 SER B O 1
ATOM 1507 N N . SER B 1 100 ? 7.398 -6.453 9.078 1 61.53 100 SER B N 1
ATOM 1508 C CA . SER B 1 100 ? 8.398 -6.086 10.07 1 61.53 100 SER B CA 1
ATOM 1509 C C . SER B 1 100 ? 7.887 -6.336 11.484 1 61.53 100 SER B C 1
ATOM 1511 O O . SER B 1 100 ? 8.664 -6.316 12.445 1 61.53 100 SER B O 1
ATOM 1513 N N . LEU B 1 101 ? 6.574 -6.418 11.734 1 50.09 101 LEU B N 1
ATOM 1514 C CA . LEU B 1 101 ? 6.164 -6.535 13.133 1 50.09 101 LEU B CA 1
ATOM 1515 C C . LEU B 1 101 ? 6.141 -7.992 13.57 1 50.09 101 LEU B C 1
ATOM 1517 O O . LEU B 1 101 ? 5.906 -8.891 12.758 1 50.09 101 LEU B O 1
#

Foldseek 3Di:
DELVCQQVCVVVVQWQEKEWEADPPQKTWIWTQGPNDIDTYAYPVRHTDIDNDPQRVLVSCVNHDDHWYKYKYPQCVPPPDDDDCPVRHIDIGTDDSDDPD/DELVCQQVCVVVVQWQEKEWEADPPQKTWIWTQGPNDIDTYAYPVRHTDIDNDPQRVLVSCVNHPDHWYKYWYPQCVPPPDDDDCPVRHIDIGTDDSDDPD

pLDDT: mean 85.83, std 17.91, range [36.16, 98.5]

Nearest PDB structures (foldseek):
  4bae-assembly1_B  TM=4.034E-01  e=6.265E-02  Mycolicibacterium smegmatis
  4bae-assembly2_C  TM=3.844E-01  e=8.151E-02  Mycolicibacterium smegmatis
  3cwv-assembly1_A  TM=6.393E-01  e=9.935E-01  Myxococcus xanthus DK 1622
  4kfg-assembly1_B  TM=3.354E-01  e=1.292E-01  Escherichia coli K-12
  4kfg-assembly1_A  TM=3.491E-01  e=1.795E-01  Escherichia coli K-12

Organism: Pseudomonas syringae (NCBI:txid317)

Secondary structure (DSSP, 8-state):
-BHHHHHHHHHTT-EEEEEEEE-TTS-EEEEEEETTEEEE-B-TTSSB-EESSHHHHHHHTTTSPP--EEEEE--------SS-----PPEEEEE-SS---/-BHHHH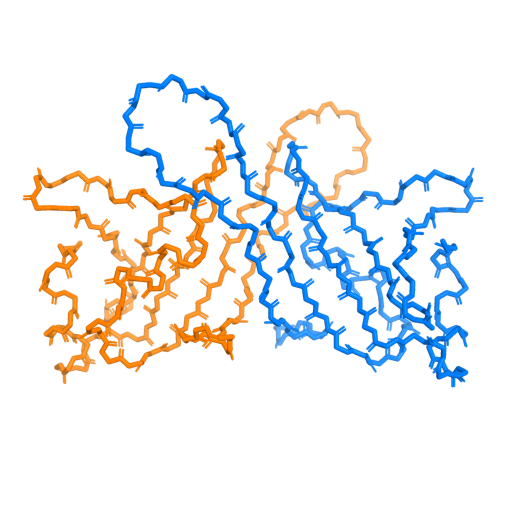HHHHHTT-EEEEEEEE-TTS-EEEEEEETTEEEE-B-TTSSB-EESSHHHHHHHTTTSPP--EEEEE--------SS-----PPEEEEE-SS---

Solvent-accessible surface area (backbone atoms only — not comparable to full-atom values): 11404 Å² total; per-residue (Å²): 75,44,60,87,49,44,33,60,38,42,74,71,64,47,47,68,32,38,36,40,33,53,41,89,90,56,30,28,36,43,33,33,31,41,86,88,37,80,38,54,34,17,38,97,84,69,42,79,39,74,31,63,34,66,59,52,47,35,59,73,40,66,80,35,74,87,53,55,29,30,43,30,40,61,37,61,72,64,71,78,76,82,72,83,81,66,79,49,57,62,31,77,41,59,36,74,65,60,78,90,120,76,45,60,89,50,45,32,59,40,41,74,71,62,47,47,68,32,36,38,39,33,52,41,91,90,58,30,27,37,42,32,34,32,40,86,87,38,79,38,53,33,16,39,96,86,71,41,79,40,73,29,63,34,64,60,52,46,36,59,75,41,65,80,35,73,88,52,55,28,28,43,30,39,62,35,62,72,64,73,75,78,83,73,82,80,65,80,47,57,61,31,76,40,60,36,74,64,61,79,90,119

InterPro domains:
  IPR045508 Protein of unknown function DUF6482 [PF20090] (13-88)

Radius of gyration: 18.09 Å; Cα contacts (8 Å, |Δi|>4): 390; chains: 2; bounding box: 36×51×38 Å